Protein AF-A0A7W0VC24-F1 (afdb_monomer_lite)

Foldseek 3Di:
DDDDDDDDPPPPPPPDPPDDDPVVVLVVLLVVLCVLQVPCLLVDAQPDPVLLQLLLQLLVCLQVVPQDFRAGVPPVPGDDPADSVLSVQLLQLCCVLVFSVNSPDSCSCVPGSSNSVSQQVSLSVLLSLLLSLLLVLCCVPPRNVVSVVSSCVQSPDPVSSVRSSHSDNVSNVNSVVSNVVSVVSVVVVVPPDDFDAPDADPPPRDGHGPVVVVLVVLVVVLVVVLCVQLVVCVVCVVPADPDPDPRCSPVVSVVSVLVSLCVDPVSVLVVCVVVVVVVVVVCVVVVPDDDDDDPPDDPRD

Secondary structure (DSSP, 8-state):
--PPPPP-----------PPPHHHHHHHHHHHHHHHHSTTTTSS---SHHHHHHHHHHHHHHHHT-SSS---TTTSS---SS-THHHHHHHHHHHHHTSSTT---TTHHHH-THHHHHHHHHHHHHHHHHHHHHHHHHHHHT-HHHHHHHHHHHHH-HHHHHHHTS--THHHHHHHHHHHHHHHHHHHHHTTPPPPEEEEETTTTEEEEHHHHHHHHHHHHHHHHHHHHHHHHHH-GGGSPPSSSPPHHHHHHHHHHHHHHTTSHHHHHHHTHHHHHHHHHHHHHTT---PPPPTT--S--

Radius of gyration: 26.73 Å; chains: 1; bounding box: 62×86×71 Å

pLDDT: mean 87.35, std 12.76, range [39.53, 98.56]

Structure (mmCIF, N/CA/C/O backbone):
data_AF-A0A7W0VC24-F1
#
_entry.id   AF-A0A7W0VC24-F1
#
loop_
_atom_site.group_PDB
_atom_site.id
_atom_site.type_symbol
_atom_site.label_atom_id
_atom_site.label_alt_id
_atom_site.label_comp_id
_atom_site.label_asym_id
_atom_site.label_entity_id
_atom_site.label_seq_id
_atom_site.pdbx_PDB_ins_code
_atom_site.Cartn_x
_atom_site.Cartn_y
_atom_site.Cartn_z
_atom_site.occupancy
_atom_site.B_iso_or_equiv
_atom_site.auth_seq_id
_atom_site.auth_comp_id
_atom_site.auth_asym_id
_atom_site.auth_atom_id
_atom_site.pdbx_PDB_model_num
ATOM 1 N N . MET A 1 1 ? -39.724 53.050 50.237 1.00 48.88 1 MET A N 1
ATOM 2 C CA . MET A 1 1 ? -39.978 51.911 49.329 1.00 48.88 1 MET A CA 1
ATOM 3 C C . MET A 1 1 ? -39.806 52.377 47.893 1.00 48.88 1 MET A C 1
ATOM 5 O O . MET A 1 1 ? -40.665 53.098 47.420 1.00 48.88 1 MET A O 1
ATOM 9 N N . SER A 1 2 ? -38.681 52.033 47.262 1.00 39.53 2 SER A N 1
ATOM 10 C CA . SER A 1 2 ? -38.558 51.520 45.881 1.00 39.53 2 SER A CA 1
ATOM 11 C C . SER A 1 2 ? -37.103 51.711 45.440 1.00 39.53 2 SER A C 1
ATOM 13 O O . SER A 1 2 ? -36.671 52.824 45.150 1.00 39.53 2 SER A O 1
ATOM 15 N N . SER A 1 3 ? -36.333 50.626 45.478 1.00 40.56 3 SER A N 1
ATOM 16 C CA . SER A 1 3 ? -34.949 50.572 45.014 1.00 40.56 3 SER A CA 1
ATOM 17 C C . SER A 1 3 ? -34.893 50.660 43.490 1.00 40.56 3 SER A C 1
ATOM 19 O O . SER A 1 3 ? -35.572 49.904 42.796 1.00 40.56 3 SER A O 1
ATOM 21 N N . SER A 1 4 ? -34.067 51.579 42.998 1.00 46.84 4 SER A N 1
ATOM 22 C CA . SER A 1 4 ? -33.686 51.763 41.599 1.00 46.84 4 SER A CA 1
ATOM 23 C C . SER A 1 4 ? -32.904 50.565 41.052 1.00 46.84 4 SER A C 1
ATOM 25 O O . SER A 1 4 ? -32.158 49.913 41.782 1.00 46.84 4 SER A O 1
ATOM 27 N N . GLY A 1 5 ? -33.102 50.295 39.761 1.00 49.72 5 GLY A N 1
ATOM 28 C CA . GLY A 1 5 ? -32.699 49.069 39.080 1.00 49.72 5 GLY A CA 1
ATOM 29 C C . GLY A 1 5 ? -31.196 48.871 38.887 1.00 49.72 5 GLY A C 1
ATOM 30 O O . GLY A 1 5 ? -30.433 49.809 38.666 1.00 49.72 5 GLY A O 1
ATOM 31 N N . SER A 1 6 ? -30.805 47.602 38.921 1.00 50.22 6 SER A N 1
ATOM 32 C CA . SER A 1 6 ? -29.550 47.079 38.390 1.00 50.22 6 SER A CA 1
ATOM 33 C C . SER A 1 6 ? -29.743 46.695 36.914 1.00 50.22 6 SER A C 1
ATOM 35 O O . SER A 1 6 ? -30.730 46.021 36.614 1.00 50.22 6 SER A O 1
ATOM 37 N N . PRO A 1 7 ? -28.848 47.091 35.993 1.00 50.97 7 PRO A N 1
ATOM 38 C CA . PRO A 1 7 ? -28.945 46.703 34.592 1.00 50.97 7 PRO A CA 1
ATOM 39 C C . PRO A 1 7 ? -28.619 45.214 34.426 1.00 50.97 7 PRO A C 1
ATOM 41 O O . PRO A 1 7 ? -27.647 44.720 34.999 1.00 50.97 7 PRO A O 1
ATOM 44 N N . ASP A 1 8 ? -29.438 44.524 33.630 1.00 49.88 8 ASP A N 1
ATOM 45 C CA . ASP A 1 8 ? -29.201 43.160 33.165 1.00 49.88 8 ASP A CA 1
ATOM 46 C C . ASP A 1 8 ? -27.795 43.052 32.562 1.00 49.88 8 ASP A C 1
ATOM 48 O O . ASP A 1 8 ? -27.492 43.612 31.505 1.00 49.88 8 ASP A O 1
ATOM 52 N N . LEU A 1 9 ? -26.921 42.319 33.252 1.00 50.88 9 LEU A N 1
ATOM 53 C CA . LEU A 1 9 ? -25.676 41.826 32.685 1.00 50.88 9 LEU A CA 1
ATOM 54 C C . LEU A 1 9 ? -26.055 40.829 31.594 1.00 50.88 9 LEU A C 1
ATOM 56 O O . LEU A 1 9 ? -26.335 39.665 31.876 1.00 50.88 9 LEU A O 1
ATOM 60 N N . ALA A 1 10 ? -26.086 41.317 30.353 1.00 51.44 10 ALA A N 1
ATOM 61 C CA . ALA A 1 10 ? -26.187 40.501 29.159 1.00 51.44 10 ALA A CA 1
ATOM 62 C C . ALA A 1 10 ? -25.197 39.337 29.279 1.00 51.44 10 ALA A C 1
ATOM 64 O O . ALA A 1 10 ? -23.978 39.525 29.270 1.00 51.44 10 ALA A O 1
ATOM 65 N N . THR A 1 11 ? -25.734 38.131 29.437 1.00 53.62 11 THR A N 1
ATOM 66 C CA . THR A 1 11 ? -24.979 36.891 29.349 1.00 53.62 11 THR A CA 1
ATOM 67 C C . THR A 1 11 ? -24.358 36.861 27.964 1.00 53.62 11 THR A C 1
ATOM 69 O O . THR A 1 11 ? -25.052 36.632 26.976 1.00 53.62 11 THR A O 1
ATOM 72 N N . ALA A 1 12 ? -23.064 37.166 27.878 1.00 54.47 12 ALA A N 1
ATOM 73 C CA . ALA A 1 12 ? -22.304 36.948 26.665 1.00 54.47 12 ALA A CA 1
ATOM 74 C C . ALA A 1 12 ? -22.441 35.463 26.328 1.00 54.47 12 ALA A C 1
ATOM 76 O O . ALA A 1 12 ? -21.927 34.614 27.060 1.00 54.47 12 ALA A O 1
ATOM 77 N N . ASP A 1 13 ? -23.173 35.158 25.257 1.00 53.25 13 ASP A N 1
ATOM 78 C CA . ASP A 1 13 ? -23.197 33.828 24.676 1.00 53.25 13 ASP A CA 1
ATOM 79 C C . ASP A 1 13 ? -21.745 33.431 24.429 1.00 53.25 13 ASP A C 1
ATOM 81 O O . ASP A 1 13 ? -21.065 33.967 23.549 1.00 53.25 13 ASP A O 1
ATOM 85 N N . VAL A 1 14 ? -21.234 32.522 25.260 1.00 56.75 14 VAL A N 1
ATOM 86 C CA . VAL A 1 14 ? -19.930 31.910 25.051 1.00 56.75 14 VAL A CA 1
ATOM 87 C C . VAL A 1 14 ? -20.056 31.155 23.739 1.00 56.75 14 VAL A C 1
ATOM 89 O O . VAL A 1 14 ? -20.594 30.048 23.695 1.00 56.75 14 VAL A O 1
ATOM 92 N N . VAL A 1 15 ? -19.602 31.780 22.651 1.00 54.28 15 VAL A N 1
ATOM 93 C CA . VAL A 1 15 ? -19.524 31.158 21.334 1.00 54.28 15 VAL A CA 1
ATOM 94 C C . VAL A 1 15 ? -18.618 29.948 21.495 1.00 54.28 15 VAL A C 1
ATOM 96 O O . VAL A 1 15 ? -17.392 30.060 21.519 1.00 54.28 15 VAL A O 1
ATOM 99 N N . SER A 1 16 ? -19.233 28.778 21.675 1.00 52.44 16 SER A N 1
ATOM 100 C CA . SER A 1 16 ? -18.492 27.528 21.755 1.00 52.44 16 SER A CA 1
ATOM 101 C C . SER A 1 16 ? -17.613 27.428 20.502 1.00 52.44 16 SER A C 1
ATOM 103 O O . SER A 1 16 ? -18.103 27.692 19.396 1.00 52.44 16 SER A O 1
ATOM 105 N N . PRO A 1 17 ? -16.309 27.113 20.633 1.00 52.50 17 PRO A N 1
ATOM 106 C CA . PRO A 1 17 ? -15.441 27.011 19.473 1.00 52.50 17 PRO A CA 1
ATOM 107 C C . PRO A 1 17 ? -16.079 26.034 18.493 1.00 52.50 17 PRO A C 1
ATOM 109 O O . PRO A 1 17 ? -16.337 24.884 18.863 1.00 52.50 17 PRO A O 1
ATOM 112 N N . ARG A 1 18 ? -16.365 26.482 17.262 1.00 63.53 18 ARG A N 1
ATOM 113 C CA . ARG A 1 18 ? -16.896 25.599 16.217 1.00 63.53 18 ARG A CA 1
ATOM 114 C C . ARG A 1 18 ? -15.956 24.403 16.117 1.00 63.53 18 ARG A C 1
ATOM 116 O O . ARG A 1 18 ? -14.812 24.550 15.682 1.00 63.53 18 ARG A O 1
ATOM 123 N N . ARG A 1 19 ? -16.414 23.225 16.559 1.00 68.94 19 ARG A N 1
ATOM 124 C CA . ARG A 1 19 ? -15.652 21.985 16.395 1.00 68.94 19 ARG A CA 1
ATOM 125 C C . ARG A 1 19 ? -15.415 21.823 14.896 1.00 68.94 19 ARG A C 1
ATOM 127 O O . ARG A 1 19 ? -16.376 21.770 14.129 1.00 68.94 19 ARG A O 1
ATOM 134 N N . ARG A 1 20 ? -14.145 21.821 14.478 1.00 75.12 20 ARG A N 1
ATOM 135 C CA . ARG A 1 20 ? -13.768 21.616 13.074 1.00 75.12 20 ARG A CA 1
ATOM 136 C C . ARG A 1 20 ? -14.384 20.304 12.593 1.00 75.12 20 ARG A C 1
ATOM 138 O O . ARG A 1 20 ? -14.481 19.341 13.359 1.00 75.12 20 ARG A O 1
ATOM 145 N N . SER A 1 21 ? -14.830 20.270 11.341 1.00 88.62 21 SER A N 1
ATOM 146 C CA . SER A 1 21 ? -15.383 19.040 10.784 1.00 88.62 21 SER A CA 1
ATOM 147 C C . SER A 1 21 ? -14.286 17.972 10.720 1.00 88.62 21 SER A C 1
ATOM 149 O O . SER A 1 21 ? -13.141 18.264 10.373 1.00 88.62 21 SER A O 1
ATOM 151 N N . LEU A 1 22 ? -14.634 16.722 11.047 1.00 88.88 22 LEU A N 1
ATOM 152 C CA . LEU A 1 22 ? -13.709 15.584 10.954 1.00 88.88 22 LEU A CA 1
ATOM 153 C C . LEU A 1 22 ? -13.076 15.498 9.556 1.00 88.88 22 LEU A C 1
ATOM 155 O O . LEU A 1 22 ? -11.886 15.235 9.446 1.00 88.88 22 LEU A O 1
ATOM 159 N N . GLY A 1 23 ? -13.868 15.754 8.510 1.00 92.75 23 GLY A N 1
ATOM 160 C CA . GLY A 1 23 ? -13.396 15.738 7.127 1.00 92.75 23 GLY A CA 1
ATOM 161 C C . GLY A 1 23 ? -12.339 16.804 6.838 1.00 92.75 23 GLY A C 1
ATOM 162 O O . GLY A 1 23 ? -11.332 16.495 6.211 1.00 92.75 23 GLY A O 1
ATOM 163 N N . LEU A 1 24 ? -12.515 18.031 7.345 1.00 95.00 24 LEU A N 1
ATOM 164 C CA . LEU A 1 24 ? -11.510 19.085 7.189 1.00 95.00 24 LEU A CA 1
ATOM 165 C C . LEU A 1 24 ? -10.213 18.716 7.906 1.00 95.00 24 LEU A C 1
ATOM 167 O O . LEU A 1 24 ? -9.135 18.921 7.364 1.00 95.00 24 LEU A O 1
ATOM 171 N N . GLU A 1 25 ? -10.299 18.155 9.111 1.00 96.06 25 GLU A N 1
ATOM 172 C CA . GLU A 1 25 ? -9.102 17.732 9.833 1.00 96.06 25 GLU A CA 1
ATOM 173 C C . GLU A 1 25 ? -8.375 16.580 9.128 1.00 96.06 25 GLU A C 1
ATOM 175 O O . GLU A 1 25 ? -7.159 16.648 9.001 1.00 96.06 25 GLU A O 1
ATOM 180 N N . LEU A 1 26 ? -9.089 15.583 8.592 1.00 96.81 26 LEU A N 1
ATOM 181 C CA . LEU A 1 26 ? -8.484 14.521 7.776 1.00 96.81 26 LEU A CA 1
ATOM 182 C C . LEU A 1 26 ? -7.784 15.086 6.532 1.00 96.81 26 LEU A C 1
ATOM 184 O O . LEU A 1 26 ? -6.658 14.695 6.230 1.00 96.81 26 LEU A O 1
ATOM 188 N N . ALA A 1 27 ? -8.409 16.046 5.844 1.00 97.31 27 ALA A N 1
ATOM 189 C CA . ALA A 1 27 ? -7.782 16.730 4.717 1.00 97.31 27 ALA A CA 1
ATOM 190 C C . ALA A 1 27 ? -6.509 17.478 5.148 1.00 97.31 27 ALA A C 1
ATOM 192 O O . ALA A 1 27 ? -5.495 17.414 4.458 1.00 97.31 27 ALA A O 1
ATOM 193 N N . LEU A 1 28 ? -6.527 18.135 6.313 1.00 97.50 28 LEU A N 1
ATOM 194 C CA . LEU A 1 28 ? -5.344 18.791 6.869 1.00 97.50 28 LEU A CA 1
ATOM 195 C C . LEU A 1 28 ? -4.230 17.797 7.211 1.00 97.50 28 LEU A C 1
ATOM 197 O O . LEU A 1 28 ? -3.076 18.116 6.950 1.00 97.50 28 LEU A O 1
ATOM 201 N N . VAL A 1 29 ? -4.541 16.612 7.751 1.00 98.12 29 VAL A N 1
ATOM 202 C CA . VAL A 1 29 ? -3.536 15.560 7.994 1.00 98.12 29 VAL A CA 1
ATOM 203 C C . VAL A 1 29 ? -2.821 15.214 6.691 1.00 98.12 29 VAL A C 1
ATOM 205 O O . VAL A 1 29 ? -1.597 15.284 6.631 1.00 98.12 29 VAL A O 1
ATOM 208 N N . ILE A 1 30 ? -3.583 14.931 5.631 1.00 98.25 30 ILE A N 1
ATOM 209 C CA . ILE A 1 30 ? -3.039 14.578 4.315 1.00 98.25 30 ILE A CA 1
ATOM 210 C C . ILE A 1 30 ? -2.173 15.715 3.762 1.00 98.25 30 ILE A C 1
ATOM 212 O O . ILE A 1 30 ? -1.038 15.479 3.355 1.00 98.25 30 ILE A O 1
ATOM 216 N N . VAL A 1 31 ? -2.675 16.954 3.783 1.00 98.19 31 VAL A N 1
ATOM 217 C CA . VAL A 1 31 ? -1.942 18.125 3.276 1.00 98.19 31 VAL A CA 1
ATOM 218 C C . VAL A 1 31 ? -0.653 18.359 4.063 1.00 98.19 31 VAL A C 1
ATOM 220 O O . VAL A 1 31 ? 0.394 18.561 3.457 1.00 98.19 31 VAL A O 1
ATOM 223 N N . ILE A 1 32 ? -0.693 18.298 5.395 1.00 98.00 32 ILE A N 1
ATOM 224 C CA . ILE A 1 32 ? 0.496 18.483 6.237 1.00 98.00 32 ILE A CA 1
ATOM 225 C C . ILE A 1 32 ? 1.518 17.378 5.962 1.00 98.00 32 ILE A C 1
ATOM 227 O O . ILE A 1 32 ? 2.692 17.677 5.761 1.00 98.00 32 ILE A O 1
ATOM 231 N N . SER A 1 33 ? 1.095 16.114 5.896 1.00 98.25 33 SER A N 1
ATOM 232 C CA . SER A 1 33 ? 2.007 15.008 5.596 1.00 98.25 33 SER A CA 1
ATOM 233 C C . SER A 1 33 ? 2.613 15.117 4.192 1.00 98.25 33 SER A C 1
ATOM 235 O O . SER A 1 33 ? 3.804 14.860 4.035 1.00 98.25 33 SER A O 1
ATOM 237 N N . LEU A 1 34 ? 1.854 15.573 3.187 1.00 97.94 34 LEU A N 1
ATOM 238 C CA . LEU A 1 34 ? 2.394 15.883 1.857 1.00 97.94 34 LEU A CA 1
ATOM 239 C C . LEU A 1 34 ? 3.453 16.988 1.925 1.00 97.94 34 LEU A C 1
ATOM 241 O O . LEU A 1 34 ? 4.534 16.828 1.364 1.00 97.94 34 LEU A O 1
ATOM 245 N N . LEU A 1 35 ? 3.174 18.081 2.640 1.00 96.94 35 LEU A N 1
ATOM 246 C CA . LEU A 1 35 ? 4.106 19.202 2.802 1.00 96.94 35 LEU A CA 1
ATOM 247 C C . LEU A 1 35 ? 5.390 18.815 3.546 1.00 96.94 35 LEU A C 1
ATOM 249 O O . LEU A 1 35 ? 6.420 19.440 3.326 1.00 96.94 35 LEU A O 1
ATOM 253 N N . VAL A 1 36 ? 5.351 17.799 4.407 1.00 96.62 36 VAL A N 1
ATOM 254 C CA . VAL A 1 36 ? 6.542 17.294 5.104 1.00 96.62 36 VAL A CA 1
ATOM 255 C C . VAL A 1 36 ? 7.331 16.316 4.229 1.00 96.62 36 VAL A C 1
ATOM 257 O O . VAL A 1 36 ? 8.556 16.393 4.176 1.00 96.62 36 VAL A O 1
ATOM 260 N N . LEU A 1 37 ? 6.652 15.393 3.542 1.00 97.25 37 LEU A N 1
ATOM 261 C CA . LEU A 1 37 ? 7.306 14.243 2.910 1.00 97.25 37 LEU A CA 1
ATOM 262 C C . LEU A 1 37 ? 7.682 14.467 1.437 1.00 97.25 37 LEU A C 1
ATOM 264 O O . LEU A 1 37 ? 8.695 13.936 0.982 1.00 97.25 37 LEU A O 1
ATOM 268 N N . VAL A 1 38 ? 6.906 15.252 0.685 1.00 97.06 38 VAL A N 1
ATOM 269 C CA . VAL A 1 38 ? 7.099 15.433 -0.767 1.00 97.06 38 VAL A CA 1
ATOM 270 C C . VAL A 1 38 ? 8.219 16.415 -1.127 1.00 97.06 38 VAL A C 1
ATOM 272 O O . VAL A 1 38 ? 8.945 16.147 -2.089 1.00 97.06 38 VAL A O 1
ATOM 275 N N . PRO A 1 39 ? 8.423 17.551 -0.432 1.00 96.50 39 PRO A N 1
ATOM 276 C CA . PRO A 1 39 ? 9.448 18.497 -0.853 1.00 96.50 39 PRO A CA 1
ATOM 277 C C . PRO A 1 39 ? 10.838 17.862 -0.938 1.00 96.50 39 PRO A C 1
ATOM 279 O O . PRO A 1 39 ? 11.302 17.183 -0.026 1.00 96.50 39 PRO A O 1
ATOM 282 N N . GLY A 1 40 ? 11.522 18.088 -2.060 1.00 94.25 40 GLY A N 1
ATOM 283 C CA . GLY A 1 40 ? 12.906 17.664 -2.262 1.00 94.25 40 GLY A CA 1
ATOM 284 C C . GLY A 1 40 ? 13.119 16.201 -2.665 1.00 94.25 40 GLY A C 1
ATOM 285 O O . GLY A 1 40 ? 14.272 15.828 -2.846 1.00 94.25 40 GLY A O 1
ATOM 286 N N . ILE A 1 41 ? 12.068 15.393 -2.854 1.00 94.56 41 ILE A N 1
ATOM 287 C CA . ILE A 1 41 ? 12.203 13.963 -3.221 1.00 94.56 41 ILE A CA 1
ATOM 288 C C . ILE A 1 41 ? 12.867 13.733 -4.584 1.00 94.56 41 ILE A C 1
ATOM 290 O O . ILE A 1 41 ? 13.367 12.646 -4.841 1.00 94.56 41 ILE A O 1
ATOM 294 N N . SER A 1 42 ? 12.889 14.752 -5.447 1.00 93.62 42 SER A N 1
ATOM 295 C CA . SER A 1 42 ? 13.533 14.734 -6.764 1.00 93.62 42 SER A CA 1
ATOM 296 C C . SER A 1 42 ? 14.923 15.374 -6.789 1.00 93.62 42 SER A C 1
ATOM 298 O O . SER A 1 42 ? 15.561 15.409 -7.835 1.00 93.62 42 SER A O 1
ATOM 300 N N . ARG A 1 43 ? 15.400 15.918 -5.660 1.00 92.31 43 ARG A N 1
ATOM 301 C CA . ARG A 1 43 ? 16.666 16.675 -5.598 1.00 92.31 43 ARG A CA 1
ATOM 302 C C . ARG A 1 43 ? 17.898 15.804 -5.377 1.00 92.31 43 ARG A C 1
ATOM 304 O O . ARG A 1 43 ? 19.011 16.309 -5.450 1.00 92.31 43 ARG A O 1
ATOM 311 N N . TYR A 1 44 ? 17.700 14.533 -5.062 1.00 89.06 44 TYR A N 1
ATOM 312 C CA . TYR A 1 44 ? 18.763 13.572 -4.828 1.00 89.06 44 TYR A CA 1
ATOM 313 C C . TYR A 1 44 ? 18.445 12.293 -5.592 1.00 89.06 44 TYR A C 1
ATOM 315 O O . TYR A 1 44 ? 17.279 11.896 -5.685 1.00 89.06 44 TYR A O 1
ATOM 323 N N . SER A 1 45 ? 19.491 11.682 -6.149 1.00 87.38 45 SER A N 1
ATOM 324 C CA . SER A 1 45 ? 19.362 10.435 -6.899 1.00 87.38 45 SER A CA 1
ATOM 325 C C . SER A 1 45 ? 18.944 9.280 -5.984 1.00 87.38 45 SER A C 1
ATOM 327 O O . SER A 1 45 ? 18.779 9.456 -4.775 1.00 87.38 45 SER A O 1
ATOM 329 N N . LEU A 1 46 ? 18.761 8.096 -6.550 1.00 82.19 46 LEU A N 1
ATOM 330 C CA . LEU A 1 46 ? 18.585 6.861 -5.792 1.00 82.19 46 LEU A CA 1
ATOM 331 C C . LEU A 1 46 ? 19.873 6.632 -4.982 1.00 82.19 46 LEU A C 1
ATOM 333 O O . LEU A 1 46 ? 20.949 6.474 -5.555 1.00 82.19 46 LEU A O 1
ATOM 337 N N . VAL A 1 47 ? 19.784 6.776 -3.656 1.00 67.75 47 VAL A N 1
ATOM 338 C CA . VAL A 1 47 ? 20.966 6.905 -2.768 1.00 67.75 47 VAL A CA 1
ATOM 339 C C . VAL A 1 47 ? 21.514 5.544 -2.370 1.00 67.75 47 VAL A C 1
ATOM 341 O O . VAL A 1 47 ? 22.704 5.392 -2.112 1.00 67.75 47 VAL A O 1
ATOM 344 N N . ASP A 1 48 ? 20.625 4.567 -2.289 1.00 69.38 48 ASP A N 1
ATOM 345 C CA . ASP A 1 48 ? 20.872 3.267 -1.697 1.00 69.38 48 ASP A CA 1
ATOM 346 C C . ASP A 1 48 ? 20.764 2.171 -2.779 1.00 69.38 48 ASP A C 1
ATOM 348 O O . ASP A 1 48 ? 19.943 2.306 -3.697 1.00 69.38 48 ASP A O 1
ATOM 352 N N . PRO A 1 49 ? 21.585 1.099 -2.714 1.00 76.00 49 PRO A N 1
ATOM 353 C CA . PRO A 1 49 ? 21.575 0.030 -3.715 1.00 76.00 49 PRO A CA 1
ATOM 354 C C . PRO A 1 49 ? 20.207 -0.638 -3.876 1.00 76.00 49 PRO A C 1
ATOM 356 O O . PRO A 1 49 ? 19.937 -1.232 -4.916 1.00 76.00 49 PRO A O 1
ATOM 359 N N . TRP A 1 50 ? 19.335 -0.564 -2.871 1.00 85.94 50 TRP A N 1
ATOM 360 C CA . TRP A 1 50 ? 18.018 -1.173 -2.915 1.00 85.94 50 TRP A CA 1
ATOM 361 C C . TRP A 1 50 ? 17.046 -0.389 -3.791 1.00 85.94 50 TRP A C 1
ATOM 363 O O . TRP A 1 50 ? 16.272 -1.014 -4.507 1.00 85.94 50 TRP A O 1
ATOM 373 N N . GLU A 1 51 ? 17.086 0.949 -3.801 1.00 90.75 51 GLU A N 1
ATOM 374 C CA . GLU A 1 51 ? 16.170 1.734 -4.643 1.00 90.75 51 GLU A CA 1
ATOM 375 C C . GLU A 1 51 ? 16.416 1.476 -6.137 1.00 90.75 51 GLU A C 1
ATOM 377 O O . GLU A 1 51 ? 15.465 1.317 -6.902 1.00 90.75 51 GLU A O 1
ATOM 382 N N . THR A 1 52 ? 17.683 1.392 -6.553 1.00 89.69 52 THR A N 1
ATOM 383 C CA . THR A 1 52 ? 18.045 1.070 -7.942 1.00 89.69 52 THR A CA 1
ATOM 384 C C . THR A 1 52 ? 17.719 -0.379 -8.285 1.00 89.69 52 THR A C 1
ATOM 386 O O . THR A 1 52 ? 17.150 -0.637 -9.341 1.00 89.69 52 THR A O 1
ATOM 389 N N . HIS A 1 53 ? 18.013 -1.321 -7.386 1.00 90.12 53 HIS A N 1
ATOM 390 C CA . HIS A 1 53 ? 17.717 -2.739 -7.589 1.00 90.12 53 HIS A CA 1
ATOM 391 C C . HIS A 1 53 ? 16.206 -2.982 -7.700 1.00 90.12 53 HIS A C 1
ATOM 393 O O . HIS A 1 53 ? 15.738 -3.571 -8.672 1.00 90.12 53 HIS A O 1
ATOM 399 N N . TYR A 1 54 ? 15.411 -2.490 -6.749 1.00 92.69 54 TYR A N 1
ATOM 400 C CA . TYR A 1 54 ? 13.959 -2.650 -6.798 1.00 92.69 54 TYR A CA 1
ATOM 401 C C . TYR A 1 54 ? 13.332 -1.891 -7.968 1.00 92.69 54 TYR A C 1
ATOM 403 O O . TYR A 1 54 ? 12.396 -2.405 -8.581 1.00 92.69 54 TYR A O 1
ATOM 411 N N . GLY A 1 55 ? 13.860 -0.707 -8.294 1.00 92.69 55 GLY A N 1
ATOM 412 C CA . GLY A 1 55 ? 13.450 0.056 -9.467 1.00 92.69 55 GLY A CA 1
ATOM 413 C C . GLY A 1 55 ? 13.657 -0.735 -10.755 1.00 92.69 55 GLY A C 1
ATOM 414 O O . GLY A 1 55 ? 12.743 -0.825 -11.565 1.00 92.69 55 GLY A O 1
ATOM 415 N N . GLU A 1 56 ? 14.804 -1.390 -10.914 1.00 92.12 56 GLU A N 1
ATOM 416 C CA . GLU A 1 56 ? 15.076 -2.221 -12.086 1.00 92.12 56 GLU A CA 1
ATOM 417 C C . GLU A 1 56 ? 14.184 -3.466 -12.143 1.00 92.12 56 GLU A C 1
ATOM 419 O O . GLU A 1 56 ? 13.665 -3.781 -13.207 1.00 92.12 56 GLU A O 1
ATOM 424 N N . VAL A 1 57 ? 13.912 -4.133 -11.014 1.00 93.75 57 VAL A N 1
ATOM 425 C CA . VAL A 1 57 ? 12.937 -5.243 -10.979 1.00 93.75 57 VAL A CA 1
ATOM 426 C C . VAL A 1 57 ? 11.550 -4.754 -11.417 1.00 93.75 57 VAL A C 1
ATOM 428 O O . VAL A 1 57 ? 10.877 -5.413 -12.205 1.00 93.75 57 VAL A O 1
ATOM 431 N N . ALA A 1 58 ? 11.122 -3.574 -10.957 1.00 95.06 58 ALA A N 1
ATOM 432 C CA . ALA A 1 58 ? 9.857 -2.971 -11.375 1.00 95.06 58 ALA A CA 1
ATOM 433 C C . ALA A 1 58 ? 9.852 -2.581 -12.865 1.00 95.06 58 ALA A C 1
ATOM 435 O O . ALA A 1 58 ? 8.845 -2.767 -13.548 1.00 95.06 58 ALA A O 1
ATOM 436 N N . ARG A 1 59 ? 10.979 -2.091 -13.391 1.00 94.56 59 ARG A N 1
ATOM 437 C CA . ARG A 1 59 ? 11.167 -1.797 -14.815 1.00 94.56 59 ARG A CA 1
ATOM 438 C C . ARG A 1 59 ? 11.104 -3.075 -15.660 1.00 94.56 59 ARG A C 1
ATOM 440 O O . ARG A 1 59 ? 10.429 -3.090 -16.684 1.00 94.56 59 ARG A O 1
ATOM 447 N N . MET A 1 60 ? 11.726 -4.163 -15.206 1.00 93.56 60 MET A N 1
ATOM 448 C CA . MET A 1 60 ? 11.663 -5.480 -15.849 1.00 93.56 60 MET A CA 1
ATOM 449 C C . MET A 1 60 ? 10.237 -6.041 -15.868 1.00 93.56 60 MET A C 1
ATOM 451 O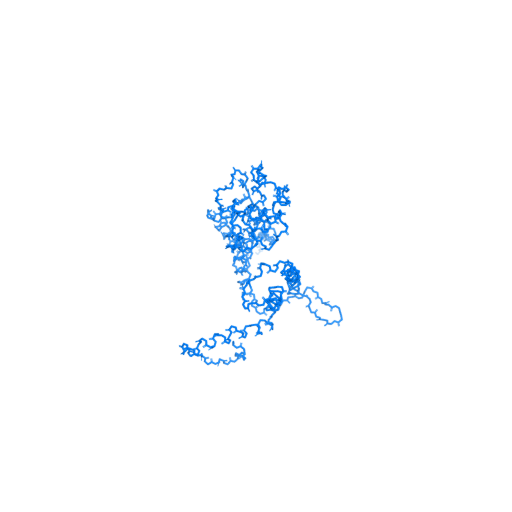 O . MET A 1 60 ? 9.819 -6.579 -16.888 1.00 93.56 60 MET A O 1
ATOM 455 N N . MET A 1 61 ? 9.443 -5.845 -14.806 1.00 94.81 61 MET A N 1
ATOM 456 C CA . MET A 1 61 ? 8.012 -6.198 -14.828 1.00 94.81 61 MET A CA 1
ATOM 457 C C . MET A 1 61 ? 7.256 -5.472 -15.946 1.00 94.81 61 MET A C 1
ATOM 459 O O . MET A 1 61 ? 6.413 -6.064 -16.620 1.00 94.81 61 MET A O 1
ATOM 463 N N . LEU A 1 62 ? 7.565 -4.189 -16.164 1.00 95.62 62 LEU A N 1
ATOM 464 C CA . LEU A 1 62 ? 6.984 -3.407 -17.254 1.00 95.62 62 LEU A CA 1
ATOM 465 C C . LEU A 1 62 ? 7.464 -3.895 -18.625 1.00 95.62 62 LEU A C 1
ATOM 467 O O . LEU A 1 62 ? 6.633 -4.063 -19.515 1.00 95.62 62 LEU A O 1
ATOM 471 N N . GLN A 1 63 ? 8.763 -4.169 -18.763 1.00 94.50 63 GLN A N 1
ATOM 472 C CA . GLN A 1 63 ? 9.385 -4.651 -19.998 1.00 94.50 63 GLN A CA 1
ATOM 473 C C . GLN A 1 63 ? 8.831 -6.013 -20.429 1.00 94.50 63 GLN A C 1
ATOM 475 O O . GLN A 1 63 ? 8.441 -6.208 -21.580 1.00 94.50 63 GLN A O 1
ATOM 480 N N . ASN A 1 64 ? 8.776 -6.954 -19.492 1.00 92.19 64 ASN A N 1
ATOM 481 C CA . ASN A 1 64 ? 8.372 -8.331 -19.751 1.00 92.19 64 ASN A CA 1
ATOM 482 C C . ASN A 1 64 ? 6.848 -8.502 -19.760 1.00 92.19 64 ASN A C 1
ATOM 484 O O . ASN A 1 64 ? 6.353 -9.550 -20.166 1.00 92.19 64 ASN A O 1
ATOM 488 N N . ASN A 1 65 ? 6.100 -7.489 -19.305 1.00 93.00 65 ASN A N 1
ATOM 489 C CA . ASN A 1 65 ? 4.673 -7.586 -18.987 1.00 93.00 65 ASN A CA 1
ATOM 490 C C . ASN A 1 65 ? 4.352 -8.751 -18.032 1.00 93.00 65 ASN A C 1
ATOM 492 O O . ASN A 1 65 ? 3.262 -9.326 -18.076 1.00 93.00 65 ASN A O 1
ATOM 496 N N . ASP A 1 66 ? 5.293 -9.064 -17.143 1.00 92.81 66 ASP A N 1
ATOM 497 C CA . ASP A 1 66 ? 5.171 -10.111 -16.138 1.00 92.81 66 ASP A CA 1
ATOM 498 C C . ASP A 1 66 ? 5.003 -9.475 -14.755 1.00 92.81 66 ASP A C 1
ATOM 500 O O . ASP A 1 66 ? 5.915 -8.859 -14.206 1.00 92.81 66 ASP A O 1
ATOM 504 N N . TRP A 1 67 ? 3.798 -9.601 -14.199 1.00 92.31 67 TRP A N 1
ATOM 505 C CA . TRP A 1 67 ? 3.423 -8.989 -12.922 1.00 92.31 67 TRP A CA 1
ATOM 506 C C . TRP A 1 67 ? 3.546 -9.953 -11.740 1.00 92.31 67 TRP A C 1
ATOM 508 O O . TRP A 1 67 ? 3.169 -9.591 -10.622 1.00 92.31 67 TRP A O 1
ATOM 518 N N . VAL A 1 68 ? 4.065 -11.163 -11.969 1.00 91.06 68 VAL A N 1
ATOM 519 C CA . VAL A 1 68 ? 4.196 -12.218 -10.958 1.00 91.06 68 VAL A CA 1
ATOM 520 C C . VAL A 1 68 ? 5.657 -12.591 -10.764 1.00 91.06 68 VAL A C 1
ATOM 522 O O . VAL A 1 68 ? 6.136 -12.606 -9.628 1.00 91.06 68 VAL A O 1
ATOM 525 N N . HIS A 1 69 ? 6.371 -12.896 -11.847 1.00 89.06 69 HIS A N 1
ATOM 526 C CA . HIS A 1 69 ? 7.781 -13.231 -11.779 1.00 89.06 69 HIS A CA 1
ATOM 527 C C . HIS A 1 69 ? 8.621 -11.964 -11.676 1.00 89.06 69 HIS A C 1
ATOM 529 O O . HIS A 1 69 ? 8.790 -11.197 -12.618 1.00 89.06 69 HIS A O 1
ATOM 535 N N . THR A 1 70 ? 9.173 -11.747 -10.492 1.00 91.00 70 THR A N 1
ATOM 536 C CA . THR A 1 70 ? 10.152 -10.695 -10.254 1.00 91.00 70 THR A CA 1
ATOM 537 C C . THR A 1 70 ? 11.504 -11.136 -10.806 1.00 91.00 70 THR A C 1
ATOM 539 O O . THR A 1 70 ? 12.120 -12.059 -10.275 1.00 91.00 70 THR A O 1
ATOM 542 N N . GLU A 1 71 ? 11.978 -10.489 -11.868 1.00 87.56 71 GLU A N 1
ATOM 543 C CA . GLU A 1 71 ? 13.262 -10.795 -12.506 1.00 87.56 71 GLU A CA 1
ATOM 544 C C . GLU A 1 71 ? 14.335 -9.768 -12.129 1.00 87.56 71 GLU A C 1
ATOM 546 O O . GLU A 1 71 ? 14.069 -8.568 -12.067 1.00 87.56 71 GLU A O 1
ATOM 551 N N . TRP A 1 72 ? 15.555 -10.255 -11.892 1.00 86.62 72 TRP A N 1
ATOM 552 C CA . TRP A 1 72 ? 16.757 -9.433 -11.795 1.00 86.62 72 TRP A CA 1
ATOM 553 C C . TRP A 1 72 ? 17.733 -9.868 -12.901 1.00 86.62 72 TRP A C 1
ATOM 555 O O . TRP A 1 72 ? 18.117 -11.044 -12.908 1.00 86.62 72 TRP A O 1
ATOM 565 N N . PRO A 1 73 ? 18.122 -8.972 -13.831 1.00 76.50 73 PRO A N 1
ATOM 566 C CA . PRO A 1 73 ? 18.815 -9.353 -15.066 1.00 76.50 73 PRO A CA 1
ATOM 567 C C . PRO A 1 73 ? 20.139 -10.107 -14.883 1.00 76.50 73 PRO A C 1
ATOM 569 O O . PRO A 1 73 ? 20.531 -10.869 -15.763 1.00 76.50 73 PRO A O 1
ATOM 572 N N . GLN A 1 74 ? 20.856 -9.890 -13.777 1.00 73.69 74 GLN A N 1
ATOM 573 C CA . GLN A 1 74 ? 22.207 -10.428 -13.590 1.00 73.69 74 GLN A CA 1
ATOM 574 C C . GLN A 1 74 ? 22.232 -11.880 -13.097 1.00 73.69 74 GLN A C 1
ATOM 576 O O . GLN A 1 74 ? 23.197 -12.586 -13.383 1.00 73.69 74 GLN A O 1
ATOM 581 N N . ASP A 1 75 ? 21.199 -12.334 -12.382 1.00 69.31 75 ASP A N 1
ATOM 582 C CA . ASP A 1 75 ? 21.276 -13.600 -11.639 1.00 69.31 75 ASP A CA 1
ATOM 583 C C . ASP A 1 75 ? 20.563 -14.759 -12.349 1.00 69.31 75 ASP A C 1
ATOM 585 O O . ASP A 1 75 ? 20.768 -15.913 -11.984 1.00 69.31 75 ASP A O 1
ATOM 589 N N . GLY A 1 76 ? 19.698 -14.486 -13.337 1.00 66.56 76 GLY A N 1
ATOM 590 C CA . GLY A 1 76 ? 18.940 -15.499 -14.095 1.00 66.56 76 GLY A CA 1
ATOM 591 C C . GLY A 1 76 ? 17.953 -16.342 -13.271 1.00 66.56 76 GLY A C 1
ATOM 592 O O . GLY A 1 76 ? 17.131 -17.065 -13.829 1.00 66.56 76 GLY A O 1
ATOM 593 N N . GLU A 1 77 ? 18.003 -16.248 -11.941 1.00 66.25 77 GLU A N 1
ATOM 594 C CA . GLU A 1 77 ? 17.177 -17.034 -11.035 1.00 66.25 77 GLU A CA 1
ATOM 595 C C . GLU A 1 77 ? 15.915 -16.297 -10.590 1.00 66.25 77 GLU A C 1
ATOM 597 O O . GLU A 1 77 ? 14.990 -16.970 -10.161 1.00 66.25 77 GLU A O 1
ATOM 602 N N . GLY A 1 78 ? 15.798 -14.975 -10.740 1.00 75.44 78 GLY A N 1
ATOM 603 C CA . GLY A 1 78 ? 14.636 -14.176 -10.320 1.00 75.44 78 GLY A CA 1
ATOM 604 C C . GLY A 1 78 ? 14.716 -13.667 -8.870 1.00 75.44 78 GLY A C 1
ATOM 605 O O . GLY A 1 78 ? 15.173 -14.356 -7.958 1.00 75.44 78 GLY A O 1
ATOM 606 N N . PHE A 1 79 ? 14.239 -12.445 -8.634 1.00 86.25 79 PHE A N 1
ATOM 607 C CA . PHE A 1 79 ? 14.353 -11.710 -7.376 1.00 86.25 79 PHE A CA 1
ATOM 608 C C . PHE A 1 79 ? 13.221 -12.033 -6.386 1.00 86.25 79 PHE A C 1
ATOM 610 O O . PHE A 1 79 ? 12.193 -11.360 -6.351 1.00 86.25 79 PHE A O 1
ATOM 617 N N . ARG A 1 80 ? 13.389 -13.051 -5.533 1.00 83.88 80 ARG A N 1
ATOM 618 C CA . ARG A 1 80 ? 12.304 -13.561 -4.655 1.00 83.88 80 ARG A CA 1
ATOM 619 C C . ARG A 1 80 ? 12.402 -13.178 -3.177 1.00 83.88 80 ARG A C 1
ATOM 621 O O . ARG A 1 80 ? 11.743 -13.782 -2.337 1.00 83.88 80 ARG A O 1
ATOM 628 N N . SER A 1 81 ? 13.225 -12.192 -2.831 1.00 84.94 81 SER A N 1
ATOM 629 C CA . SER A 1 81 ? 13.459 -11.848 -1.420 1.00 84.94 81 SER A CA 1
ATOM 630 C C . SER A 1 81 ? 12.376 -10.951 -0.803 1.00 84.94 81 SER A C 1
ATOM 632 O O . SER A 1 81 ? 12.291 -10.864 0.423 1.00 84.94 81 SER A O 1
ATOM 634 N N . LYS A 1 82 ? 11.555 -10.273 -1.622 1.00 89.19 82 LYS A N 1
ATOM 635 C CA . LYS A 1 82 ? 10.569 -9.269 -1.186 1.00 89.19 82 LYS A CA 1
ATOM 636 C C . LYS A 1 82 ? 9.192 -9.490 -1.828 1.00 89.19 82 LYS A C 1
ATOM 638 O O . LYS A 1 82 ? 9.124 -10.016 -2.937 1.00 89.19 82 LYS A O 1
ATOM 643 N N . PRO A 1 83 ? 8.097 -9.075 -1.160 1.00 90.25 83 PRO A N 1
ATOM 644 C CA . PRO A 1 83 ? 6.750 -9.209 -1.704 1.00 90.25 83 PRO A CA 1
ATOM 645 C C . PRO A 1 83 ? 6.527 -8.307 -2.923 1.00 90.25 83 PRO A C 1
ATOM 647 O O . PRO A 1 83 ? 7.107 -7.230 -3.035 1.00 90.25 83 PRO A O 1
ATOM 650 N N . VAL A 1 84 ? 5.613 -8.728 -3.799 1.00 93.69 84 VAL A N 1
ATOM 651 C CA . VAL A 1 84 ? 5.398 -8.120 -5.121 1.00 93.69 84 VAL A CA 1
ATOM 652 C C . VAL A 1 84 ? 4.885 -6.670 -5.082 1.00 93.69 84 VAL A C 1
ATOM 654 O O . VAL A 1 84 ? 5.176 -5.877 -5.975 1.00 93.69 84 VAL A O 1
ATOM 657 N N . LEU A 1 85 ? 4.161 -6.297 -4.018 1.00 94.56 85 LEU A N 1
ATOM 658 C CA . LEU A 1 85 ? 3.450 -5.018 -3.918 1.00 94.56 85 LEU A CA 1
ATOM 659 C C . LEU A 1 85 ? 4.359 -3.804 -4.144 1.00 94.56 85 LEU A C 1
ATOM 661 O O . LEU A 1 85 ? 3.949 -2.855 -4.804 1.00 94.56 85 LEU A O 1
ATOM 665 N N . GLN A 1 86 ? 5.587 -3.819 -3.623 1.00 94.56 86 GLN A N 1
ATOM 666 C CA . GLN A 1 86 ? 6.497 -2.685 -3.802 1.00 94.56 86 GLN A CA 1
ATOM 667 C C . GLN A 1 86 ? 6.860 -2.458 -5.275 1.00 94.56 86 GLN A C 1
ATOM 669 O O . GLN A 1 86 ? 6.949 -1.315 -5.712 1.00 94.56 86 GLN A O 1
ATOM 674 N N . PHE A 1 87 ? 7.020 -3.534 -6.049 1.00 95.88 87 PHE A N 1
ATOM 675 C CA . PHE A 1 87 ? 7.384 -3.444 -7.457 1.00 95.88 87 PHE A CA 1
ATOM 676 C C . PHE A 1 87 ? 6.194 -2.950 -8.268 1.00 95.88 87 PHE A C 1
ATOM 678 O O . PHE A 1 87 ? 6.360 -2.085 -9.117 1.00 95.88 87 PHE A O 1
ATOM 685 N N . TRP A 1 88 ? 4.978 -3.395 -7.931 1.00 96.81 88 TRP A N 1
ATOM 686 C CA . TRP A 1 88 ? 3.751 -2.846 -8.512 1.00 96.81 88 TRP A CA 1
ATOM 687 C C . TRP A 1 88 ? 3.592 -1.351 -8.231 1.00 96.81 88 TRP A C 1
ATOM 689 O O . TRP A 1 88 ? 3.210 -0.606 -9.128 1.00 96.81 88 TRP A O 1
ATOM 699 N N . LEU A 1 89 ? 3.907 -0.897 -7.012 1.00 97.50 89 LEU A N 1
ATOM 700 C CA . LEU A 1 89 ? 3.875 0.525 -6.661 1.00 97.50 89 LEU A CA 1
ATOM 701 C C . LEU A 1 89 ? 4.869 1.329 -7.510 1.00 97.50 89 LEU A C 1
ATOM 703 O O . LEU A 1 89 ? 4.478 2.336 -8.098 1.00 97.50 89 LEU A O 1
ATOM 707 N N . MET A 1 90 ? 6.119 0.870 -7.623 1.00 96.25 90 MET A N 1
ATOM 708 C CA . MET A 1 90 ? 7.132 1.519 -8.464 1.00 96.25 90 MET A CA 1
ATOM 709 C C . MET A 1 90 ? 6.738 1.511 -9.944 1.00 96.25 90 MET A C 1
ATOM 711 O O . MET A 1 90 ? 6.765 2.558 -10.580 1.00 96.25 90 MET A O 1
ATOM 715 N N . ALA A 1 91 ? 6.307 0.366 -10.476 1.00 97.00 91 ALA A N 1
ATOM 716 C CA . ALA A 1 91 ? 5.895 0.207 -11.868 1.00 97.00 91 ALA A CA 1
ATOM 717 C C . ALA A 1 91 ? 4.684 1.091 -12.217 1.00 97.00 91 ALA A C 1
ATOM 719 O O . ALA A 1 91 ? 4.644 1.728 -13.271 1.00 97.00 91 ALA A O 1
ATOM 720 N N . ALA A 1 92 ? 3.705 1.187 -11.312 1.00 97.00 92 ALA A N 1
ATOM 721 C CA . ALA A 1 92 ? 2.573 2.097 -11.461 1.00 97.00 92 ALA A CA 1
ATOM 722 C C . ALA A 1 92 ? 3.026 3.563 -11.446 1.00 97.00 92 ALA A C 1
ATOM 724 O O . ALA A 1 92 ? 2.548 4.362 -12.248 1.00 97.00 92 ALA A O 1
ATOM 725 N N . GLY A 1 93 ? 3.963 3.911 -10.565 1.00 96.88 93 GLY A N 1
ATOM 726 C CA . GLY A 1 93 ? 4.538 5.246 -10.487 1.00 96.88 93 GLY A CA 1
ATOM 727 C C . GLY A 1 93 ? 5.328 5.641 -11.737 1.00 96.88 93 GLY A C 1
ATOM 728 O O . GLY A 1 93 ? 5.119 6.732 -12.262 1.00 96.88 93 GLY A O 1
ATOM 729 N N . MET A 1 94 ? 6.153 4.734 -12.265 1.00 95.94 94 MET A N 1
ATOM 730 C CA . MET A 1 94 ? 6.859 4.857 -13.548 1.00 95.94 94 MET A CA 1
ATOM 731 C C . MET A 1 94 ? 5.886 5.107 -14.707 1.00 95.94 94 MET A C 1
ATOM 733 O O . MET A 1 94 ? 6.007 6.108 -15.417 1.00 95.94 94 MET A O 1
ATOM 737 N N . ARG A 1 95 ? 4.844 4.270 -14.838 1.00 95.88 95 ARG A N 1
ATOM 738 C CA . ARG A 1 95 ? 3.771 4.469 -15.828 1.00 95.88 95 ARG A CA 1
ATOM 739 C C . ARG A 1 95 ? 3.064 5.813 -15.661 1.00 95.88 95 ARG A C 1
ATOM 741 O O . ARG A 1 95 ? 2.782 6.468 -16.658 1.00 95.88 95 ARG A O 1
ATOM 748 N N . ALA A 1 96 ? 2.786 6.233 -14.427 1.00 96.50 96 ALA A N 1
ATOM 749 C CA . ALA A 1 96 ? 2.068 7.475 -14.149 1.00 96.50 96 ALA A CA 1
ATOM 750 C C . ALA A 1 96 ? 2.860 8.732 -14.542 1.00 96.50 96 ALA A C 1
ATOM 752 O O . ALA A 1 96 ? 2.256 9.716 -14.964 1.00 96.50 96 ALA A O 1
ATOM 753 N N . VAL A 1 97 ? 4.192 8.704 -14.424 1.00 95.19 97 VAL A N 1
ATOM 754 C CA . VAL A 1 97 ? 5.064 9.813 -14.857 1.00 95.19 97 VAL A CA 1
ATOM 755 C C . VAL A 1 97 ? 5.556 9.670 -16.301 1.00 95.19 97 VAL A C 1
ATOM 757 O O . VAL A 1 97 ? 6.208 10.579 -16.805 1.00 95.19 97 VAL A O 1
ATOM 760 N N . GLY A 1 98 ? 5.235 8.558 -16.970 1.00 93.25 98 GLY A N 1
ATOM 761 C CA . GLY A 1 98 ? 5.594 8.301 -18.365 1.00 93.25 98 GLY A CA 1
ATOM 762 C C . GLY A 1 98 ? 7.063 7.937 -18.596 1.00 93.25 98 GLY A C 1
ATOM 763 O O . GLY A 1 98 ? 7.549 8.145 -19.701 1.00 93.25 98 GLY A O 1
ATOM 764 N N . ILE A 1 99 ? 7.772 7.418 -17.587 1.00 90.50 99 ILE A N 1
ATOM 765 C CA . ILE A 1 99 ? 9.200 7.056 -17.686 1.00 90.50 99 ILE A CA 1
ATOM 766 C C . ILE A 1 99 ? 9.360 5.554 -17.477 1.00 90.50 99 ILE A C 1
ATOM 768 O O . ILE A 1 99 ? 8.860 5.038 -16.479 1.00 90.50 99 ILE A O 1
ATOM 772 N N . GLY A 1 100 ? 10.017 4.850 -18.411 1.00 88.38 100 GLY A N 1
ATOM 773 C CA . GLY A 1 100 ? 10.071 3.383 -18.419 1.00 88.38 100 GLY A CA 1
ATOM 774 C C . GLY A 1 100 ? 8.689 2.728 -18.414 1.00 88.38 100 GLY A C 1
ATOM 775 O O . GLY A 1 100 ? 8.534 1.634 -17.882 1.00 88.38 100 GLY A O 1
ATOM 776 N N . ALA A 1 101 ? 7.665 3.406 -18.948 1.00 90.56 101 ALA A N 1
ATOM 777 C CA . ALA A 1 101 ? 6.259 3.005 -18.836 1.00 90.56 101 ALA A CA 1
ATOM 778 C C . ALA A 1 101 ? 5.951 1.633 -19.476 1.00 90.56 101 ALA A C 1
ATOM 780 O O . ALA A 1 101 ? 4.984 0.969 -19.093 1.00 90.56 101 ALA A O 1
ATOM 781 N N . ASP A 1 102 ? 6.778 1.208 -20.424 1.00 91.12 102 ASP A N 1
ATOM 782 C CA . ASP A 1 102 ? 6.777 -0.082 -21.117 1.00 91.12 102 ASP A CA 1
ATOM 783 C C . ASP A 1 102 ? 8.060 -0.889 -20.842 1.00 91.12 102 ASP A C 1
ATOM 785 O O . ASP A 1 102 ? 8.396 -1.811 -21.578 1.00 91.12 102 ASP A O 1
ATOM 789 N N . GLY A 1 103 ? 8.796 -0.522 -19.791 1.00 89.12 103 GLY A N 1
ATOM 790 C CA . GLY A 1 103 ? 10.125 -1.030 -19.485 1.00 89.12 103 GLY A CA 1
ATOM 791 C C . GLY A 1 103 ? 1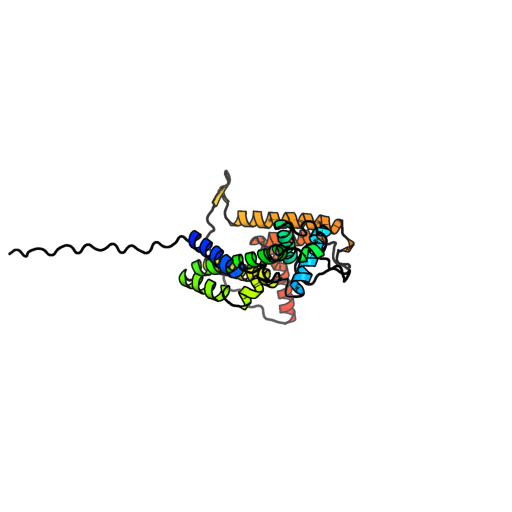1.242 -0.116 -19.979 1.00 89.12 103 GLY A C 1
ATOM 792 O O . GLY A 1 103 ? 12.189 0.101 -19.230 1.00 89.12 103 GLY A O 1
ATOM 793 N N . GLY A 1 104 ? 11.138 0.470 -21.175 1.00 85.94 104 GLY A N 1
ATOM 794 C CA . GLY A 1 104 ? 12.166 1.357 -21.739 1.00 85.94 104 GLY A CA 1
ATOM 795 C C . GLY A 1 104 ? 13.599 0.790 -21.736 1.00 85.94 104 GLY A C 1
ATOM 796 O O . GLY A 1 104 ? 13.847 -0.374 -21.411 1.00 85.94 104 GLY A O 1
ATOM 797 N N . TYR A 1 105 ? 14.581 1.623 -22.087 1.00 87.00 105 TYR A N 1
ATOM 798 C CA . TYR A 1 105 ? 15.998 1.308 -21.847 1.00 87.00 105 TYR A CA 1
ATOM 799 C C . TYR A 1 105 ? 16.402 1.729 -20.424 1.00 87.00 105 TYR A C 1
ATOM 801 O O . TYR A 1 105 ? 15.942 2.750 -19.917 1.00 87.00 105 TYR A O 1
ATOM 809 N N . SER A 1 106 ? 17.309 0.990 -19.776 1.00 83.31 106 SER A N 1
ATOM 810 C CA . SER A 1 106 ? 17.693 1.226 -18.371 1.00 83.31 106 SER A CA 1
ATOM 811 C C . SER A 1 106 ? 18.220 2.643 -18.089 1.00 83.31 106 SER A C 1
ATOM 813 O O . SER A 1 106 ? 18.029 3.164 -16.991 1.00 83.31 106 SER A O 1
ATOM 815 N N . GLY A 1 107 ? 18.819 3.309 -19.083 1.00 85.75 107 GLY A N 1
ATOM 816 C CA . GLY A 1 107 ? 19.280 4.697 -18.974 1.00 85.75 107 GLY A CA 1
ATOM 817 C C . GLY A 1 107 ? 18.169 5.720 -18.703 1.00 85.75 107 GLY A C 1
ATOM 818 O O . GLY A 1 107 ? 18.441 6.747 -18.084 1.00 85.75 107 GLY A O 1
ATOM 819 N N . GLU A 1 108 ? 16.915 5.431 -19.071 1.00 88.69 108 GLU A N 1
ATOM 820 C CA . GLU A 1 108 ? 15.768 6.307 -18.776 1.00 88.69 108 GLU A CA 1
ATOM 821 C C . GLU A 1 108 ? 15.563 6.505 -17.269 1.00 88.69 108 GLU A C 1
ATOM 823 O O . GLU A 1 108 ? 15.092 7.555 -16.832 1.00 88.69 108 GLU A O 1
ATOM 828 N N . MET A 1 109 ? 15.980 5.530 -16.452 1.00 88.56 109 MET A N 1
ATOM 829 C CA . MET A 1 109 ? 15.886 5.596 -14.989 1.00 88.56 109 MET A CA 1
ATOM 830 C C . MET A 1 109 ? 16.883 6.587 -14.364 1.00 88.56 109 MET A C 1
ATOM 832 O O . MET A 1 109 ? 16.841 6.836 -13.160 1.00 88.56 109 MET A O 1
ATOM 836 N N . ALA A 1 110 ? 17.773 7.178 -15.161 1.00 87.88 110 ALA A N 1
ATOM 837 C CA . ALA A 1 110 ? 18.704 8.216 -14.726 1.00 87.88 110 ALA A CA 1
ATOM 838 C C . ALA A 1 110 ? 18.504 9.557 -15.455 1.00 87.88 110 ALA A C 1
ATOM 840 O O . ALA A 1 110 ? 19.157 10.538 -15.102 1.00 87.88 110 ALA A O 1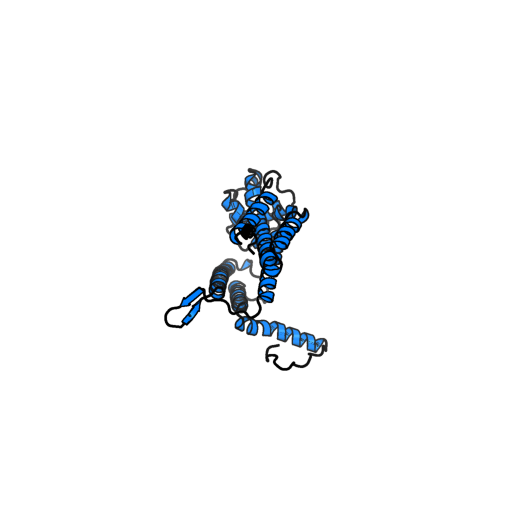
ATOM 841 N N . ASP A 1 111 ? 17.612 9.616 -16.447 1.00 86.12 111 ASP A N 1
ATOM 842 C CA . ASP A 1 111 ? 17.508 10.749 -17.374 1.00 86.12 111 ASP A CA 1
ATOM 843 C C . ASP A 1 111 ? 16.772 11.962 -16.776 1.00 86.12 111 ASP A C 1
ATOM 845 O O . ASP A 1 111 ? 17.082 13.113 -17.080 1.00 86.12 111 ASP A O 1
ATOM 849 N N . SER A 1 112 ? 15.812 11.731 -15.872 1.00 90.69 112 SER A N 1
ATOM 850 C CA . SER A 1 112 ? 14.927 12.788 -15.371 1.00 90.69 112 SER A CA 1
ATOM 851 C C . SER A 1 112 ? 14.697 12.731 -13.856 1.00 90.69 112 SER A C 1
ATOM 853 O O . SER A 1 112 ? 14.473 11.653 -13.300 1.00 90.69 112 SER A O 1
ATOM 855 N N . PRO A 1 113 ? 14.604 13.888 -13.161 1.00 92.19 113 PRO A N 1
ATOM 856 C CA . PRO A 1 113 ? 14.183 13.946 -11.758 1.00 92.19 113 PRO A CA 1
ATOM 857 C C . PRO A 1 113 ? 12.789 13.352 -11.506 1.00 92.19 113 PRO A C 1
ATOM 859 O O . PRO A 1 113 ? 12.460 13.011 -10.368 1.00 92.19 113 PRO A O 1
ATOM 862 N N . MET A 1 114 ? 11.961 13.231 -12.551 1.00 94.12 114 MET A N 1
ATOM 863 C CA . MET A 1 114 ? 10.645 12.597 -12.464 1.00 94.12 114 MET A CA 1
ATOM 864 C C . MET A 1 114 ? 10.727 11.096 -12.185 1.00 94.12 114 MET A C 1
ATOM 866 O O . MET A 1 114 ? 9.778 10.562 -11.621 1.00 94.12 114 MET A O 1
ATOM 870 N N . VAL A 1 115 ? 11.860 10.436 -12.461 1.00 92.69 115 VAL A N 1
ATOM 871 C CA . VAL A 1 115 ? 12.089 9.044 -12.040 1.00 92.69 115 VAL A CA 1
ATOM 872 C C . VAL A 1 115 ? 11.943 8.924 -10.526 1.00 92.69 115 VAL A C 1
ATOM 874 O O . VAL A 1 115 ? 11.196 8.084 -10.032 1.00 92.69 115 VAL A O 1
ATOM 877 N N . MET A 1 116 ? 12.586 9.825 -9.780 1.00 94.06 116 MET A N 1
ATOM 878 C CA . MET A 1 116 ? 12.530 9.837 -8.317 1.00 94.06 116 MET A CA 1
ATOM 879 C C . MET A 1 116 ? 11.102 10.060 -7.818 1.00 94.06 116 MET A C 1
ATOM 881 O O . MET A 1 116 ? 10.687 9.459 -6.831 1.00 94.06 116 MET A O 1
ATOM 885 N N . VAL A 1 117 ? 10.337 10.916 -8.505 1.00 95.38 117 VAL A N 1
ATOM 886 C CA . VAL A 1 117 ? 8.927 11.164 -8.182 1.00 95.38 117 VAL A CA 1
ATOM 887 C C . VAL A 1 117 ? 8.096 9.911 -8.440 1.00 95.38 117 VAL A C 1
ATOM 889 O O . VAL A 1 117 ? 7.387 9.476 -7.537 1.00 95.38 117 VAL A O 1
ATOM 892 N N . GLY A 1 118 ? 8.211 9.310 -9.626 1.00 95.19 118 GLY A N 1
ATOM 893 C CA . GLY A 1 118 ? 7.485 8.095 -9.993 1.00 95.19 118 GLY A CA 1
ATOM 894 C C . GLY A 1 118 ? 7.780 6.946 -9.033 1.00 95.19 118 GLY A C 1
ATOM 895 O O . GLY A 1 118 ? 6.862 6.312 -8.529 1.00 95.19 118 GLY A O 1
ATOM 896 N N . ILE A 1 119 ? 9.049 6.734 -8.692 1.00 94.56 119 ILE A N 1
ATOM 897 C CA . ILE A 1 119 ? 9.468 5.636 -7.820 1.00 94.56 119 ILE A CA 1
ATOM 898 C C . ILE A 1 119 ? 9.086 5.881 -6.349 1.00 94.56 119 ILE A C 1
ATOM 900 O O . ILE A 1 119 ? 8.590 4.964 -5.698 1.00 94.56 119 ILE A O 1
ATOM 904 N N . ARG A 1 120 ? 9.271 7.093 -5.800 1.00 95.94 120 ARG A N 1
ATOM 905 C CA . ARG A 1 120 ? 9.112 7.357 -4.350 1.00 95.94 120 ARG A CA 1
ATOM 906 C C . ARG A 1 120 ? 7.712 7.800 -3.938 1.00 95.94 120 ARG A C 1
ATOM 908 O O . ARG A 1 120 ? 7.292 7.514 -2.817 1.00 95.94 120 ARG A O 1
ATOM 915 N N . LEU A 1 121 ? 6.971 8.498 -4.803 1.00 97.00 121 LEU A N 1
ATOM 916 C CA . LEU A 1 121 ? 5.654 9.041 -4.447 1.00 97.00 121 LEU A CA 1
ATOM 917 C C . LEU A 1 121 ? 4.665 7.963 -3.960 1.00 97.00 121 LEU A C 1
ATOM 919 O O . LEU A 1 121 ? 4.003 8.214 -2.952 1.00 97.00 121 LEU A O 1
ATOM 923 N N . PRO A 1 122 ? 4.585 6.758 -4.558 1.00 97.69 122 PRO A N 1
ATOM 924 C CA . PRO A 1 122 ? 3.727 5.688 -4.044 1.00 97.69 122 PRO A CA 1
ATOM 925 C C . PRO A 1 122 ? 4.021 5.308 -2.581 1.00 97.69 122 PRO A C 1
ATOM 927 O O . PRO A 1 122 ? 3.098 5.089 -1.799 1.00 97.69 122 PRO A O 1
ATOM 930 N N . PHE A 1 123 ? 5.293 5.301 -2.177 1.00 97.44 123 PHE A N 1
ATOM 931 C CA . PHE A 1 123 ? 5.727 4.964 -0.815 1.00 97.44 123 PHE A CA 1
ATOM 932 C C . PHE A 1 123 ? 5.385 6.079 0.176 1.00 97.44 123 PHE A C 1
ATOM 934 O O . PHE A 1 123 ? 4.925 5.810 1.288 1.00 97.44 123 PHE A O 1
ATOM 941 N N . ILE A 1 124 ? 5.502 7.337 -0.258 1.00 98.00 124 ILE A N 1
ATOM 942 C CA . ILE A 1 124 ? 5.031 8.500 0.502 1.00 98.00 124 ILE A CA 1
ATOM 943 C C . ILE A 1 124 ? 3.515 8.421 0.712 1.00 98.00 124 ILE A C 1
ATOM 945 O O . ILE A 1 124 ? 3.030 8.679 1.813 1.00 98.00 124 ILE A O 1
ATOM 949 N N . LEU A 1 125 ? 2.751 8.019 -0.309 1.00 98.25 125 LEU A N 1
ATOM 950 C CA . LEU A 1 125 ? 1.303 7.833 -0.188 1.00 98.25 125 LEU A CA 1
ATOM 951 C C . LEU A 1 125 ? 0.949 6.705 0.793 1.00 98.25 125 LEU A C 1
ATOM 953 O O . LEU A 1 125 ? 0.016 6.874 1.580 1.00 98.25 125 LEU A O 1
ATOM 957 N N . CYS A 1 126 ? 1.716 5.608 0.829 1.00 98.31 126 CYS A N 1
ATOM 958 C CA . CYS A 1 126 ? 1.585 4.591 1.878 1.00 98.31 126 CYS A CA 1
ATOM 959 C C . CYS A 1 126 ? 1.814 5.194 3.273 1.00 98.31 126 CYS A C 1
ATOM 961 O O . CYS A 1 126 ? 0.982 5.006 4.163 1.00 98.31 126 CYS A O 1
ATOM 963 N N . ALA A 1 127 ? 2.887 5.970 3.461 1.00 98.25 127 ALA A N 1
ATOM 964 C CA . ALA A 1 127 ? 3.181 6.635 4.732 1.00 98.25 127 ALA A CA 1
ATOM 965 C C . ALA A 1 127 ? 2.023 7.540 5.187 1.00 98.25 127 ALA A C 1
ATOM 967 O O . ALA A 1 127 ? 1.584 7.472 6.337 1.00 98.25 127 ALA A O 1
ATOM 968 N N . ILE A 1 128 ? 1.483 8.349 4.269 1.00 98.56 128 ILE A N 1
ATOM 969 C CA . ILE A 1 128 ? 0.348 9.246 4.522 1.00 98.56 128 ILE A CA 1
ATOM 970 C C . ILE A 1 128 ? -0.904 8.450 4.894 1.00 98.56 128 ILE A C 1
ATOM 972 O O . ILE A 1 128 ? -1.605 8.830 5.833 1.00 98.56 128 ILE A O 1
ATOM 976 N N . ALA A 1 129 ? -1.185 7.343 4.204 1.00 98.31 129 ALA A N 1
ATOM 977 C CA . ALA A 1 129 ? -2.314 6.476 4.527 1.00 98.31 129 ALA A CA 1
ATOM 978 C C . ALA A 1 129 ? -2.192 5.902 5.950 1.00 98.31 129 ALA A C 1
ATOM 980 O O . ALA A 1 129 ? -3.148 5.979 6.725 1.00 98.31 129 ALA A O 1
ATOM 981 N N . GLY A 1 130 ? -1.003 5.418 6.328 1.00 98.31 130 GLY A N 1
ATOM 982 C CA . GLY A 1 130 ? -0.713 4.952 7.687 1.00 98.31 130 GLY A CA 1
ATOM 983 C C . GLY A 1 130 ? -0.919 6.047 8.740 1.00 98.31 130 GLY A C 1
ATOM 984 O O . GLY A 1 130 ? -1.677 5.858 9.692 1.00 98.31 130 GLY A O 1
ATOM 985 N N . LEU A 1 131 ? -0.320 7.227 8.541 1.00 98.50 131 LEU A N 1
ATOM 986 C CA . LEU A 1 131 ? -0.476 8.375 9.445 1.00 98.50 131 LEU A CA 1
ATOM 987 C C . LEU A 1 131 ? -1.935 8.832 9.569 1.00 98.50 131 LEU A C 1
ATOM 989 O O . LEU A 1 131 ? -2.384 9.171 10.664 1.00 98.50 131 LEU A O 1
ATOM 993 N N . THR A 1 132 ? -2.686 8.813 8.468 1.00 98.50 132 THR A N 1
ATOM 994 C CA . THR A 1 132 ? -4.103 9.198 8.446 1.00 98.50 132 THR A CA 1
ATOM 995 C C . THR A 1 132 ? -4.952 8.219 9.252 1.00 98.50 132 THR A C 1
ATOM 997 O O . THR A 1 132 ? -5.785 8.656 10.045 1.00 98.50 132 THR A O 1
ATOM 1000 N N . LEU A 1 133 ? -4.723 6.907 9.112 1.00 98.25 133 LEU A N 1
ATOM 1001 C CA . LEU A 1 133 ? -5.433 5.886 9.891 1.00 98.25 133 LEU A CA 1
ATOM 1002 C C . LEU A 1 133 ? -5.092 5.963 11.384 1.00 98.25 133 LEU A C 1
ATOM 1004 O O . LEU A 1 133 ? -6.002 5.919 12.212 1.00 98.25 133 LEU A O 1
ATOM 1008 N N . MET A 1 134 ? -3.817 6.165 11.726 1.00 98.44 134 MET A N 1
ATOM 1009 C CA . MET A 1 134 ? -3.386 6.375 13.112 1.00 98.44 134 MET A CA 1
ATOM 1010 C C . MET A 1 134 ? -4.051 7.608 13.721 1.00 98.44 134 MET A C 1
ATOM 1012 O O . MET A 1 134 ? -4.611 7.549 14.818 1.00 98.44 134 MET A O 1
ATOM 1016 N N . TRP A 1 135 ? -4.007 8.734 13.007 1.00 98.50 135 TRP A N 1
ATOM 1017 C CA . TRP A 1 135 ? -4.638 9.966 13.456 1.00 98.50 135 TRP A CA 1
ATOM 1018 C C . TRP A 1 135 ? -6.150 9.771 13.618 1.00 98.50 135 TRP A C 1
ATOM 1020 O O . TRP A 1 135 ? -6.717 10.201 14.622 1.00 98.50 135 TRP A O 1
ATOM 1030 N N . TRP A 1 136 ? -6.804 9.079 12.678 1.00 98.00 136 TRP A N 1
ATOM 1031 C CA . TRP A 1 136 ? -8.240 8.814 12.733 1.00 98.00 136 TRP A CA 1
ATOM 1032 C C . TRP A 1 136 ? -8.616 7.967 13.952 1.00 98.00 136 TRP A C 1
ATOM 1034 O O . TRP A 1 136 ? -9.532 8.349 14.684 1.00 98.00 136 TRP A O 1
ATOM 1044 N N . MET A 1 137 ? -7.863 6.898 14.229 1.00 97.75 137 MET A N 1
ATOM 1045 C CA . MET A 1 137 ? -8.016 6.088 15.440 1.00 97.75 137 MET A CA 1
ATOM 1046 C C . MET A 1 137 ? -7.862 6.947 16.701 1.00 97.75 137 MET A C 1
ATOM 1048 O O . MET A 1 137 ? -8.771 6.985 17.529 1.00 97.75 137 MET A O 1
ATOM 1052 N N . LEU A 1 138 ? -6.759 7.688 16.849 1.00 97.75 138 LEU A N 1
ATOM 1053 C CA . LEU A 1 138 ? -6.510 8.518 18.037 1.00 97.75 138 LEU A CA 1
ATOM 1054 C C . LEU A 1 138 ? -7.583 9.596 18.234 1.00 97.75 138 LEU A C 1
ATOM 1056 O O . LEU A 1 138 ? -7.988 9.879 19.363 1.00 97.75 138 LEU A O 1
ATOM 1060 N N . ALA A 1 139 ? -8.069 10.188 17.142 1.00 96.81 139 ALA A N 1
ATOM 1061 C CA . ALA A 1 139 ? -9.108 11.208 17.174 1.00 96.81 139 ALA A CA 1
ATOM 1062 C C . ALA A 1 139 ? -10.463 10.648 17.630 1.00 96.81 139 ALA A C 1
ATOM 1064 O O . ALA A 1 139 ? -11.266 11.398 18.193 1.00 96.81 139 ALA A O 1
ATOM 1065 N N . ARG A 1 140 ? -10.722 9.362 17.360 1.00 93.94 140 ARG A N 1
ATOM 1066 C CA . ARG A 1 140 ? -11.962 8.657 17.707 1.00 93.94 140 ARG A CA 1
ATOM 1067 C C . ARG A 1 140 ? -11.925 8.052 19.105 1.00 93.94 140 ARG A C 1
ATOM 1069 O O . ARG A 1 140 ? -12.936 8.143 19.791 1.00 93.94 140 ARG A O 1
ATOM 1076 N N . LEU A 1 141 ? -10.794 7.474 19.502 1.00 95.31 141 LEU A N 1
ATOM 1077 C CA . LEU A 1 141 ? -10.663 6.723 20.752 1.00 95.31 141 LEU A CA 1
ATOM 1078 C C . LEU A 1 141 ? -10.147 7.570 21.919 1.00 95.31 141 LEU A C 1
ATOM 1080 O O . LEU A 1 141 ? -10.533 7.334 23.056 1.00 95.31 141 LEU A O 1
ATOM 1084 N N . ILE A 1 142 ? -9.294 8.567 21.653 1.00 95.88 142 ILE A N 1
ATOM 1085 C CA . ILE A 1 142 ? -8.622 9.345 22.704 1.00 95.88 142 ILE A CA 1
ATOM 1086 C C . ILE A 1 142 ? -9.074 10.808 22.678 1.00 95.88 142 ILE A C 1
ATOM 1088 O O . ILE A 1 142 ? -9.874 11.244 23.501 1.00 95.88 142 ILE A O 1
ATOM 1092 N N . SER A 1 143 ? -8.545 11.611 21.750 1.00 95.75 143 SER A N 1
ATOM 1093 C CA . SER A 1 143 ? -8.963 13.001 21.533 1.00 95.75 143 SER A CA 1
ATOM 1094 C C . SER A 1 143 ? -8.324 13.586 20.273 1.00 95.75 143 SER A C 1
ATOM 1096 O O . SER A 1 143 ? -7.252 13.162 19.840 1.00 95.75 143 SER A O 1
ATOM 1098 N N . ARG A 1 144 ? -8.923 14.659 19.732 1.00 95.19 144 ARG A N 1
ATOM 1099 C CA . ARG A 1 144 ? -8.341 15.434 18.617 1.00 95.19 144 ARG A CA 1
ATOM 1100 C C . ARG A 1 144 ? -6.934 15.946 18.919 1.00 95.19 144 ARG A C 1
ATOM 1102 O O . ARG A 1 144 ? -6.076 15.925 18.048 1.00 95.19 144 ARG A O 1
ATOM 1109 N N . ARG A 1 145 ? -6.695 16.408 20.151 1.00 96.69 145 ARG A N 1
ATOM 1110 C CA . ARG A 1 145 ? -5.394 16.953 20.568 1.00 96.69 145 ARG A CA 1
ATOM 1111 C C . ARG A 1 145 ? -4.313 15.875 20.522 1.00 96.69 145 ARG A C 1
ATOM 1113 O O . ARG A 1 145 ? -3.266 16.102 19.931 1.00 96.69 145 ARG A O 1
ATOM 1120 N N . MET A 1 146 ? -4.603 14.697 21.075 1.00 97.00 146 MET A N 1
ATOM 1121 C CA . MET A 1 146 ? -3.671 13.567 21.054 1.00 97.00 146 MET A CA 1
ATOM 1122 C C . MET A 1 146 ? -3.424 13.047 19.640 1.00 97.00 146 MET A C 1
ATOM 1124 O O . MET A 1 146 ? -2.295 12.697 19.324 1.00 97.00 146 MET A O 1
ATOM 1128 N N . ALA A 1 147 ? -4.436 13.062 18.769 1.00 97.88 147 ALA A N 1
ATOM 1129 C CA . ALA A 1 147 ? -4.259 12.705 17.365 1.00 97.88 147 ALA A CA 1
ATOM 1130 C C . ALA A 1 147 ? -3.257 13.629 16.655 1.00 97.88 147 ALA A C 1
ATOM 1132 O O . ALA A 1 147 ? -2.328 13.151 16.008 1.00 97.88 147 ALA A O 1
ATOM 1133 N N . TRP A 1 148 ? -3.393 14.950 16.824 1.00 98.19 148 TRP A N 1
ATOM 1134 C CA . TRP A 1 148 ? -2.455 15.923 16.253 1.00 98.19 148 TRP A CA 1
ATOM 1135 C C . TRP A 1 148 ? -1.044 15.806 16.836 1.00 98.19 148 TRP A C 1
ATOM 1137 O O . TRP A 1 148 ? -0.079 15.883 16.081 1.00 98.19 148 TRP A O 1
ATOM 1147 N N . LEU A 1 149 ? -0.913 15.576 18.148 1.00 98.06 149 LEU A N 1
ATOM 1148 C CA . LEU A 1 149 ? 0.388 15.322 18.774 1.00 98.06 149 LEU A CA 1
ATOM 1149 C C . LEU A 1 149 ? 1.022 14.027 18.253 1.00 98.06 149 LEU A C 1
ATOM 1151 O O . LEU A 1 149 ? 2.202 14.027 17.927 1.00 98.06 149 LEU A O 1
ATOM 1155 N N . GLY A 1 150 ? 0.242 12.952 18.110 1.00 97.81 150 GLY A N 1
ATOM 1156 C CA . GLY A 1 150 ? 0.710 11.683 17.551 1.00 97.81 150 GLY A CA 1
ATOM 1157 C C . GLY A 1 150 ? 1.187 11.827 16.106 1.00 97.81 150 GLY A C 1
ATOM 1158 O O . GLY A 1 150 ? 2.273 11.359 15.773 1.00 97.81 150 GLY A O 1
ATOM 1159 N N . LEU A 1 151 ? 0.429 12.542 15.266 1.00 98.25 151 LEU A N 1
ATOM 1160 C CA . LEU A 1 151 ? 0.849 12.870 13.902 1.00 98.25 151 LEU A CA 1
ATOM 1161 C C . LEU A 1 151 ? 2.148 13.674 13.889 1.00 98.25 151 LEU A C 1
ATOM 1163 O O . LEU A 1 151 ? 3.036 13.358 13.105 1.00 98.25 151 LEU A O 1
ATOM 1167 N N . LEU A 1 152 ? 2.260 14.700 14.738 1.00 97.12 152 LEU A N 1
ATOM 1168 C CA . LEU A 1 152 ? 3.451 15.540 14.791 1.00 97.12 152 LEU A CA 1
ATOM 1169 C C . LEU A 1 152 ? 4.664 14.723 15.228 1.00 97.12 152 LEU A C 1
ATOM 1171 O O . LEU A 1 152 ? 5.688 14.779 14.563 1.00 97.12 152 LEU A O 1
ATOM 1175 N N . VAL A 1 153 ? 4.555 13.932 16.294 1.00 97.12 153 VAL A N 1
ATOM 1176 C CA . VAL A 1 153 ? 5.673 13.136 16.816 1.00 97.12 153 VAL A CA 1
ATOM 1177 C C . VAL A 1 153 ? 6.103 12.082 15.799 1.00 97.12 153 VAL A C 1
ATOM 1179 O O . VAL A 1 153 ? 7.255 12.081 15.373 1.00 97.12 153 VAL A O 1
ATOM 1182 N N . VAL A 1 154 ? 5.187 11.219 15.354 1.00 96.88 154 VAL A N 1
ATOM 1183 C CA . VAL A 1 154 ? 5.529 10.115 14.444 1.00 96.88 154 VAL A CA 1
ATOM 1184 C C . VAL A 1 154 ? 5.920 10.651 13.068 1.00 96.88 154 VAL A C 1
ATOM 1186 O O . VAL A 1 154 ? 6.972 10.297 12.544 1.00 96.88 154 VAL A O 1
ATOM 1189 N N . GLY A 1 155 ? 5.114 11.553 12.506 1.00 95.69 155 GLY A N 1
ATOM 1190 C CA . GLY A 1 155 ? 5.306 12.095 11.163 1.00 95.69 155 GLY A CA 1
ATOM 1191 C C . GLY A 1 155 ? 6.484 13.060 11.015 1.00 95.69 155 GLY A C 1
ATOM 1192 O O . GLY A 1 155 ? 6.872 13.328 9.885 1.00 95.69 155 GLY A O 1
ATOM 1193 N N . SER A 1 156 ? 7.061 13.568 12.112 1.00 95.06 156 SER A N 1
ATOM 1194 C CA . SER A 1 156 ? 8.313 14.348 12.085 1.00 95.06 156 SER A CA 1
ATOM 1195 C C . SER A 1 156 ? 9.539 13.567 12.560 1.00 95.06 156 SER A C 1
ATOM 1197 O O . SER A 1 156 ? 10.652 14.094 12.508 1.00 95.06 156 SER A O 1
ATOM 1199 N N . THR A 1 157 ? 9.373 12.314 13.001 1.00 97.06 157 THR A N 1
ATOM 1200 C CA . THR A 1 157 ? 10.508 11.504 13.445 1.00 97.06 157 THR A CA 1
ATOM 1201 C C . THR A 1 157 ? 11.475 11.298 12.265 1.00 97.06 157 THR A C 1
ATOM 1203 O O . THR A 1 157 ? 11.043 10.814 11.215 1.00 97.06 157 THR A O 1
ATOM 1206 N N . PRO A 1 158 ? 12.787 11.586 12.414 1.00 95.88 158 PRO A N 1
ATOM 1207 C CA . PRO A 1 158 ? 13.742 11.532 11.304 1.00 95.88 158 PRO A CA 1
ATOM 1208 C C . PRO A 1 158 ? 13.763 10.200 10.546 1.00 95.88 158 PRO A C 1
ATOM 1210 O O . PRO A 1 158 ? 13.773 10.201 9.317 1.00 95.88 158 PRO A O 1
ATOM 1213 N N . ILE A 1 159 ? 13.704 9.066 11.259 1.00 95.44 159 ILE A N 1
ATOM 1214 C CA . ILE A 1 159 ? 13.691 7.736 10.630 1.00 95.44 159 ILE A CA 1
ATOM 1215 C C . ILE A 1 159 ? 12.420 7.502 9.808 1.00 95.44 159 ILE A C 1
ATOM 1217 O O . ILE A 1 159 ? 12.497 6.958 8.713 1.00 95.44 159 ILE A O 1
ATOM 1221 N N . PHE A 1 160 ? 11.261 7.972 10.283 1.00 96.31 160 PHE A N 1
ATOM 1222 C CA . PHE A 1 160 ? 10.005 7.849 9.547 1.00 96.31 160 PHE A CA 1
ATOM 1223 C C . PHE A 1 160 ? 10.062 8.670 8.257 1.00 96.31 160 PHE A C 1
ATOM 1225 O O . PHE A 1 160 ? 9.780 8.146 7.183 1.00 96.31 160 PHE A O 1
ATOM 1232 N N . CYS A 1 161 ? 10.498 9.930 8.347 1.00 95.38 161 CYS A N 1
ATOM 1233 C CA . CYS A 1 161 ? 10.657 10.809 7.189 1.00 95.38 161 CYS A CA 1
ATOM 1234 C C . CYS A 1 161 ? 11.659 10.260 6.170 1.00 95.38 161 CYS A C 1
ATOM 1236 O O . CYS A 1 161 ? 11.425 10.367 4.970 1.00 95.38 161 CYS A O 1
ATOM 1238 N N . MET A 1 162 ? 12.769 9.680 6.632 1.00 93.06 162 MET A N 1
ATOM 1239 C CA . MET A 1 162 ? 13.773 9.079 5.757 1.00 93.06 162 MET A CA 1
ATOM 1240 C C . MET A 1 162 ? 13.207 7.858 5.027 1.00 93.06 162 MET A C 1
ATOM 1242 O O . MET A 1 162 ? 13.221 7.826 3.802 1.00 93.06 162 MET A O 1
ATOM 1246 N N . ILE A 1 163 ? 12.646 6.890 5.760 1.00 93.62 163 ILE A N 1
ATOM 1247 C CA . ILE A 1 163 ? 12.118 5.654 5.166 1.00 93.62 163 ILE A CA 1
ATOM 1248 C C . ILE A 1 163 ? 10.907 5.936 4.270 1.00 93.62 163 ILE A C 1
ATOM 1250 O O . ILE A 1 163 ? 10.764 5.304 3.231 1.00 93.62 163 ILE A O 1
ATOM 1254 N N . ALA A 1 164 ? 10.061 6.916 4.605 1.00 95.62 164 ALA A N 1
ATOM 1255 C CA . ALA A 1 164 ? 8.905 7.279 3.777 1.00 95.62 164 ALA A CA 1
ATOM 1256 C C . ALA A 1 164 ? 9.305 7.827 2.405 1.00 95.62 164 ALA A C 1
ATOM 1258 O O . ALA A 1 164 ? 8.524 7.748 1.460 1.00 95.62 164 ALA A O 1
ATOM 1259 N N . ARG A 1 165 ? 10.506 8.405 2.313 1.00 94.44 165 ARG A N 1
ATOM 1260 C CA . ARG A 1 165 ? 11.048 9.039 1.107 1.00 94.44 165 ARG A CA 1
ATOM 1261 C C . ARG A 1 165 ? 12.023 8.132 0.356 1.00 94.44 165 ARG A C 1
ATOM 1263 O O . ARG A 1 165 ? 12.574 8.575 -0.649 1.00 94.44 165 ARG A O 1
ATOM 1270 N N . ASN A 1 166 ? 12.198 6.895 0.816 1.00 92.00 166 ASN A N 1
ATOM 1271 C CA . ASN A 1 166 ? 12.938 5.854 0.120 1.00 92.00 166 ASN A CA 1
ATOM 1272 C C . ASN A 1 166 ? 11.951 4.824 -0.427 1.00 92.00 166 ASN A C 1
ATOM 1274 O O . ASN A 1 166 ? 11.015 4.406 0.259 1.00 92.00 166 ASN A O 1
ATOM 1278 N N . ALA A 1 167 ? 12.166 4.391 -1.661 1.00 92.56 167 ALA A N 1
ATOM 1279 C CA . ALA A 1 167 ? 11.323 3.393 -2.299 1.00 92.56 167 ALA A CA 1
ATOM 1280 C C . ALA A 1 167 ? 11.699 1.981 -1.817 1.00 92.56 167 ALA A C 1
ATOM 1282 O O . ALA A 1 167 ? 12.401 1.227 -2.484 1.00 92.56 167 ALA A O 1
ATOM 1283 N N . MET A 1 168 ? 11.280 1.659 -0.592 1.00 92.00 168 MET A N 1
ATOM 1284 C CA . MET A 1 168 ? 11.656 0.452 0.147 1.00 92.00 168 MET A CA 1
ATOM 1285 C C . MET A 1 168 ? 10.423 -0.304 0.667 1.00 92.00 168 MET A C 1
ATOM 1287 O O . MET A 1 168 ? 9.397 0.319 0.960 1.00 92.00 168 MET A O 1
ATOM 1291 N N . PRO A 1 169 ? 10.508 -1.637 0.856 1.00 92.12 169 PRO A N 1
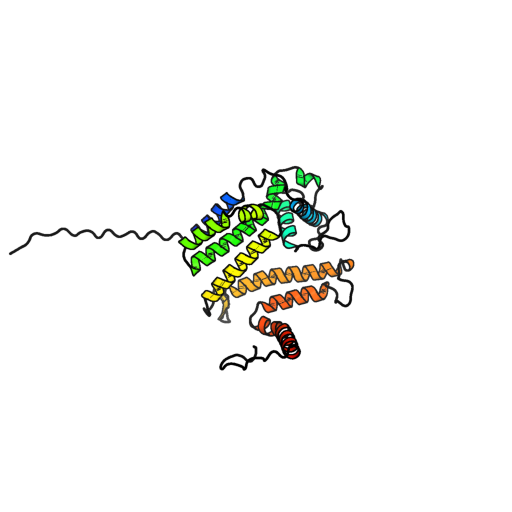ATOM 1292 C CA . PRO A 1 169 ? 9.370 -2.457 1.292 1.00 92.12 169 PRO A CA 1
ATOM 1293 C C . PRO A 1 169 ? 8.892 -2.103 2.708 1.00 92.12 169 PRO A C 1
ATOM 1295 O O . PRO A 1 169 ? 7.752 -2.388 3.080 1.00 92.12 169 PRO A O 1
ATOM 1298 N N . ASP A 1 170 ? 9.760 -1.462 3.484 1.00 94.38 170 ASP A N 1
ATOM 1299 C CA . ASP A 1 170 ? 9.547 -1.023 4.851 1.00 94.38 170 ASP A CA 1
ATOM 1300 C C . ASP A 1 170 ? 8.316 -0.124 4.981 1.00 94.38 170 ASP A C 1
ATOM 1302 O O . ASP A 1 170 ? 7.478 -0.361 5.849 1.00 94.38 170 ASP A O 1
ATOM 1306 N N . MET A 1 171 ? 8.155 0.881 4.113 1.00 95.50 171 MET A N 1
ATOM 1307 C CA . MET A 1 171 ? 7.071 1.853 4.280 1.00 95.50 171 MET A CA 1
ATOM 1308 C C . MET A 1 171 ? 5.676 1.263 4.004 1.00 95.50 171 MET A C 1
ATOM 1310 O O . MET A 1 171 ? 4.785 1.478 4.829 1.00 95.50 171 MET A O 1
ATOM 1314 N N . PRO A 1 172 ? 5.446 0.468 2.937 1.00 96.00 172 PRO A N 1
ATOM 1315 C CA . PRO A 1 172 ? 4.207 -0.289 2.779 1.00 96.00 172 PRO A CA 1
ATOM 1316 C C . PRO A 1 172 ? 3.915 -1.197 3.978 1.00 96.00 172 PRO A C 1
ATOM 1318 O O . PRO A 1 172 ? 2.795 -1.197 4.483 1.00 96.00 172 PRO A O 1
ATOM 1321 N N . MET A 1 173 ? 4.919 -1.916 4.494 1.00 95.88 173 MET A N 1
ATOM 1322 C CA . MET A 1 173 ? 4.755 -2.780 5.668 1.00 95.88 173 MET A CA 1
ATOM 1323 C C . MET A 1 173 ? 4.354 -1.981 6.918 1.00 95.88 173 MET A C 1
ATOM 1325 O O . MET A 1 173 ? 3.404 -2.355 7.611 1.00 95.88 173 MET A O 1
ATOM 1329 N N . VAL A 1 174 ? 5.041 -0.870 7.200 1.00 96.31 174 VAL A N 1
ATOM 1330 C CA . VAL A 1 174 ? 4.748 0.018 8.335 1.00 96.31 174 VAL A CA 1
ATOM 1331 C C . VAL A 1 174 ? 3.348 0.612 8.202 1.00 96.31 174 VAL A C 1
ATOM 1333 O O . VAL A 1 174 ? 2.576 0.564 9.157 1.00 96.31 174 VAL A O 1
ATOM 1336 N N . ALA A 1 175 ? 2.978 1.106 7.021 1.00 96.94 175 ALA A N 1
ATOM 1337 C CA . ALA A 1 175 ? 1.655 1.664 6.762 1.00 96.94 175 ALA A CA 1
ATOM 1338 C C . ALA A 1 175 ? 0.540 0.627 6.954 1.00 96.94 175 ALA A C 1
ATOM 1340 O O . ALA A 1 175 ? -0.452 0.911 7.628 1.00 96.94 175 ALA A O 1
ATOM 1341 N N . CYS A 1 176 ? 0.714 -0.586 6.420 1.00 96.38 176 CYS A N 1
ATOM 1342 C CA . CYS A 1 176 ? -0.226 -1.688 6.613 1.00 96.38 176 CYS A CA 1
ATOM 1343 C C . CYS A 1 176 ? -0.328 -2.096 8.085 1.00 96.38 176 CYS A C 1
ATOM 1345 O O . CYS A 1 176 ? -1.432 -2.327 8.568 1.00 96.38 176 CYS A O 1
ATOM 1347 N N . THR A 1 177 ? 0.789 -2.134 8.814 1.00 97.50 177 THR A N 1
ATOM 1348 C CA . THR A 1 177 ? 0.806 -2.476 10.244 1.00 97.50 177 THR A CA 1
ATOM 1349 C C . THR A 1 177 ? 0.086 -1.417 11.074 1.00 97.50 177 THR A C 1
ATOM 1351 O O . THR A 1 177 ? -0.794 -1.746 11.867 1.00 97.50 177 THR A O 1
ATOM 1354 N N . ILE A 1 178 ? 0.396 -0.135 10.853 1.00 97.69 178 ILE A N 1
ATOM 1355 C CA . ILE A 1 178 ? -0.288 0.986 11.507 1.00 97.69 178 ILE A CA 1
ATOM 1356 C C . ILE A 1 178 ? -1.784 0.947 11.189 1.00 97.69 178 ILE A C 1
ATOM 1358 O O . ILE A 1 178 ? -2.605 1.080 12.095 1.00 97.69 178 ILE A O 1
ATOM 1362 N N . GLY A 1 179 ? -2.146 0.743 9.921 1.00 97.75 179 GLY A N 1
ATOM 1363 C CA . GLY A 1 179 ? -3.535 0.652 9.488 1.00 97.75 179 GLY A CA 1
ATOM 1364 C C . GLY A 1 179 ? -4.273 -0.516 10.137 1.00 97.75 179 GLY A C 1
ATOM 1365 O O . GLY A 1 179 ? -5.360 -0.319 10.674 1.00 97.75 179 GLY A O 1
ATOM 1366 N N . ALA A 1 180 ? -3.665 -1.703 10.158 1.00 97.19 180 ALA A N 1
ATOM 1367 C CA . ALA A 1 180 ? -4.232 -2.896 10.777 1.00 97.19 180 ALA A CA 1
ATOM 1368 C C . ALA A 1 180 ? -4.465 -2.695 12.278 1.00 97.19 180 ALA A C 1
ATOM 1370 O O . ALA A 1 180 ? -5.576 -2.922 12.747 1.00 97.19 180 ALA A O 1
ATOM 1371 N N . LEU A 1 181 ? -3.466 -2.198 13.015 1.00 97.94 181 LEU A N 1
ATOM 1372 C CA . LEU A 1 181 ? -3.601 -1.902 14.445 1.00 97.94 181 LEU A CA 1
ATOM 1373 C C . LEU A 1 181 ? -4.649 -0.817 14.707 1.00 97.94 181 LEU A C 1
ATOM 1375 O O . LEU A 1 181 ? -5.435 -0.938 15.642 1.00 97.94 181 LEU A O 1
ATOM 1379 N N . SER A 1 182 ? -4.697 0.213 13.859 1.00 97.81 182 SER A N 1
ATOM 1380 C CA . SER A 1 182 ? -5.660 1.309 13.988 1.00 97.81 182 SER A CA 1
ATOM 1381 C C . SER A 1 182 ? -7.096 0.826 13.816 1.00 97.81 182 SER A C 1
ATOM 1383 O O . SER A 1 182 ? -7.957 1.111 14.648 1.00 97.81 182 SER A O 1
ATOM 1385 N N . LEU A 1 183 ? -7.353 0.072 12.745 1.00 95.31 183 LEU A N 1
ATOM 1386 C CA . LEU A 1 183 ? -8.664 -0.508 12.461 1.00 95.31 183 LEU A CA 1
ATOM 1387 C C . LEU A 1 183 ? -9.055 -1.550 13.513 1.00 95.31 183 LEU A C 1
ATOM 1389 O O . LEU A 1 183 ? -10.198 -1.552 13.959 1.00 95.31 183 LEU A O 1
ATOM 1393 N N . PHE A 1 184 ? -8.110 -2.389 13.943 1.00 95.12 184 PHE A N 1
ATOM 1394 C CA . PHE A 1 184 ? -8.331 -3.390 14.984 1.00 95.12 184 PHE A CA 1
ATOM 1395 C C . PHE A 1 184 ? -8.716 -2.746 16.316 1.00 95.12 184 PHE A C 1
ATOM 1397 O O . PHE A 1 184 ? -9.731 -3.117 16.894 1.00 95.12 184 PHE A O 1
ATOM 1404 N N . MET A 1 185 ? -7.963 -1.742 16.774 1.00 95.88 185 MET A N 1
ATOM 1405 C CA . MET A 1 185 ? -8.258 -1.056 18.031 1.00 95.88 185 MET A CA 1
ATOM 1406 C C . MET A 1 185 ? -9.626 -0.371 17.983 1.00 95.88 185 MET A C 1
ATOM 1408 O O . MET A 1 185 ? -10.411 -0.486 18.917 1.00 95.88 185 MET A O 1
ATOM 1412 N N . MET A 1 186 ? -9.958 0.291 16.868 1.00 93.94 186 MET A N 1
ATOM 1413 C CA . MET A 1 186 ? -11.293 0.870 16.700 1.00 93.94 186 MET A CA 1
ATOM 1414 C C . MET A 1 186 ? -12.399 -0.187 16.724 1.00 93.94 186 MET A C 1
ATOM 1416 O O . MET A 1 186 ? -13.455 0.080 17.283 1.00 93.94 186 MET A O 1
ATOM 1420 N N . ALA A 1 187 ? -12.174 -1.364 16.135 1.00 91.06 187 ALA A N 1
ATOM 1421 C CA . ALA A 1 187 ? -13.152 -2.447 16.138 1.00 91.06 187 ALA A CA 1
ATOM 1422 C C . ALA A 1 187 ? -13.354 -3.046 17.539 1.00 91.06 187 ALA A C 1
ATOM 1424 O O . ALA A 1 187 ? -14.489 -3.306 17.927 1.00 91.06 187 ALA A O 1
ATOM 1425 N N . VAL A 1 188 ? -12.275 -3.232 18.307 1.00 92.44 188 VAL A N 1
ATOM 1426 C CA . VAL A 1 188 ? -12.344 -3.742 19.687 1.00 92.44 188 VAL A CA 1
ATOM 1427 C C . VAL A 1 188 ? -13.093 -2.767 20.597 1.00 92.44 188 VAL A C 1
ATOM 1429 O O . VAL A 1 188 ? -13.952 -3.190 21.365 1.00 92.44 188 VAL A O 1
ATOM 1432 N N . GLU A 1 189 ? -12.818 -1.467 20.474 1.00 92.62 189 GLU A N 1
ATOM 1433 C CA . GLU A 1 189 ? -13.448 -0.432 21.303 1.00 92.62 189 GLU A CA 1
ATOM 1434 C C . GLU A 1 189 ? -14.904 -0.118 20.905 1.00 92.62 189 GLU A C 1
ATOM 1436 O O . GLU A 1 189 ? -15.685 0.322 21.747 1.00 92.62 189 GLU A O 1
ATOM 1441 N N . ASP A 1 190 ? -15.313 -0.343 19.647 1.00 87.81 190 ASP A N 1
ATOM 1442 C CA . ASP A 1 190 ? -16.721 -0.172 19.228 1.00 87.81 190 ASP A CA 1
ATOM 1443 C C . ASP A 1 190 ? -17.630 -1.308 19.756 1.00 87.81 190 ASP A C 1
ATOM 1445 O O . ASP A 1 190 ? -18.849 -1.139 19.852 1.00 87.81 190 ASP A O 1
ATOM 1449 N N . GLY A 1 191 ? -17.047 -2.444 20.161 1.00 83.69 191 GLY A N 1
ATOM 1450 C CA . GLY A 1 191 ? -17.742 -3.574 20.784 1.00 83.69 191 GLY A CA 1
ATOM 1451 C C . GLY A 1 191 ? -18.724 -4.302 19.855 1.00 83.69 191 GLY A C 1
ATOM 1452 O O . GLY A 1 191 ? -18.569 -4.328 18.639 1.00 83.69 191 GLY A O 1
ATOM 1453 N N . GLU A 1 192 ? -19.778 -4.896 20.426 1.00 82.25 192 GLU A N 1
ATOM 1454 C CA . GLU A 1 192 ? -20.807 -5.674 19.698 1.00 82.25 192 GLU A CA 1
ATOM 1455 C C . GLU A 1 192 ? -21.879 -4.789 19.031 1.00 82.25 192 GLU A C 1
ATOM 1457 O O . GLU A 1 192 ? -23.043 -5.171 18.861 1.00 82.25 192 GLU A O 1
ATOM 1462 N N . ARG A 1 193 ? -21.520 -3.551 18.685 1.00 82.06 193 ARG A N 1
ATOM 1463 C CA . ARG A 1 193 ? -22.453 -2.613 18.076 1.00 82.06 193 ARG A CA 1
ATOM 1464 C C . ARG A 1 193 ? -22.881 -3.122 16.701 1.00 82.06 193 ARG A C 1
ATOM 1466 O O . ARG A 1 193 ? -22.063 -3.375 15.821 1.00 82.06 193 ARG A O 1
ATOM 1473 N N . SER A 1 194 ? -24.193 -3.202 16.474 1.00 81.19 194 SER A N 1
ATOM 1474 C CA . SER A 1 194 ? -24.714 -3.586 15.162 1.00 81.19 194 SER A CA 1
ATOM 1475 C C . SER A 1 194 ? -24.305 -2.570 14.092 1.00 81.19 194 SER A C 1
ATOM 1477 O O . SER A 1 194 ? -24.557 -1.369 14.245 1.00 81.19 194 SER A O 1
ATOM 1479 N N . ILE A 1 195 ? -23.754 -3.056 12.980 1.00 84.19 195 ILE A N 1
ATOM 1480 C CA . ILE A 1 195 ? -23.431 -2.222 11.820 1.00 84.19 195 ILE A CA 1
ATOM 1481 C C . ILE A 1 195 ? -24.733 -1.660 11.236 1.00 84.19 195 ILE A C 1
ATOM 1483 O O . ILE A 1 195 ? -25.658 -2.407 10.905 1.00 84.19 195 ILE A O 1
ATOM 1487 N N . ALA A 1 196 ? -24.807 -0.334 11.123 1.00 84.38 196 ALA A N 1
ATOM 1488 C CA . ALA A 1 196 ? -25.987 0.342 10.600 1.00 84.38 196 ALA A CA 1
ATOM 1489 C C . ALA A 1 196 ? -26.194 0.010 9.107 1.00 84.38 196 ALA A C 1
ATOM 1491 O O . ALA A 1 196 ? -25.234 0.071 8.332 1.00 84.38 196 ALA A O 1
ATOM 1492 N N . PRO A 1 197 ? -27.429 -0.312 8.677 1.00 85.44 197 PRO A N 1
ATOM 1493 C CA . PRO A 1 197 ? -27.715 -0.550 7.269 1.00 85.44 197 PRO A CA 1
ATOM 1494 C C . PRO A 1 197 ? -27.540 0.738 6.459 1.00 85.44 197 PRO A C 1
ATOM 1496 O O . PRO A 1 197 ? -28.054 1.790 6.831 1.00 85.44 197 PRO A O 1
ATOM 1499 N N . LEU A 1 198 ? -26.852 0.634 5.323 1.00 81.69 198 LEU A N 1
ATOM 1500 C CA . LEU A 1 198 ? -26.775 1.683 4.305 1.00 81.69 198 LEU A CA 1
ATOM 1501 C C . LEU A 1 198 ? -28.094 1.770 3.529 1.00 81.69 198 LEU A C 1
ATOM 1503 O O . LEU A 1 198 ? -28.608 2.857 3.283 1.00 81.69 198 LEU A O 1
ATOM 1507 N N . TRP A 1 199 ? -28.657 0.618 3.157 1.00 80.75 199 TRP A N 1
ATOM 1508 C CA . TRP A 1 199 ? -29.951 0.513 2.485 1.00 80.75 199 TRP A CA 1
ATOM 1509 C C . TRP A 1 199 ? -30.558 -0.883 2.684 1.00 80.75 199 TRP A C 1
ATOM 1511 O O . TRP A 1 199 ? -29.888 -1.815 3.121 1.00 80.75 199 TRP A O 1
ATOM 1521 N N . HIS A 1 200 ? -31.843 -1.047 2.375 1.00 77.62 200 HIS A N 1
ATOM 1522 C CA . HIS A 1 200 ? -32.530 -2.336 2.446 1.00 77.62 200 HIS A CA 1
ATOM 1523 C C . HIS A 1 200 ? -32.818 -2.839 1.036 1.00 77.62 200 HIS A C 1
ATOM 1525 O O . HIS A 1 200 ? -33.531 -2.182 0.278 1.00 77.62 200 HIS A O 1
ATOM 1531 N N . MET A 1 201 ? -32.310 -4.025 0.693 1.00 71.25 201 MET A N 1
ATOM 1532 C CA . MET A 1 201 ? -32.556 -4.605 -0.626 1.00 71.25 201 MET A CA 1
ATOM 1533 C C . MET A 1 201 ? -34.043 -4.959 -0.778 1.00 71.25 201 MET A C 1
ATOM 1535 O O . MET A 1 201 ? -34.649 -5.620 0.078 1.00 71.25 201 MET A O 1
ATOM 1539 N N . THR A 1 202 ? -34.651 -4.473 -1.859 1.00 64.94 202 THR A N 1
ATOM 1540 C CA . THR A 1 202 ? -36.101 -4.517 -2.063 1.00 64.94 202 THR A CA 1
ATOM 1541 C C . THR A 1 202 ? -36.600 -5.966 -2.179 1.00 64.94 202 THR A C 1
ATOM 1543 O O . THR A 1 202 ? -35.964 -6.813 -2.797 1.00 64.94 202 THR A O 1
ATOM 1546 N N . LYS A 1 203 ? -37.753 -6.244 -1.555 1.00 60.56 203 LYS A N 1
ATOM 1547 C CA . LYS A 1 203 ? -38.462 -7.536 -1.382 1.00 60.56 203 LYS A CA 1
ATOM 1548 C C . LYS A 1 203 ? -38.025 -8.480 -0.251 1.00 60.56 203 LYS A C 1
ATOM 1550 O O . LYS A 1 203 ? -38.898 -9.195 0.227 1.00 60.56 203 LYS A O 1
ATOM 1555 N N . ARG A 1 204 ? -36.772 -8.493 0.233 1.00 60.94 204 ARG A N 1
ATOM 1556 C CA . ARG A 1 204 ? -36.346 -9.457 1.289 1.00 60.94 204 ARG A CA 1
ATOM 1557 C C . ARG A 1 204 ? -35.871 -8.861 2.622 1.00 60.94 204 ARG A C 1
ATOM 1559 O O . ARG A 1 204 ? -35.498 -9.626 3.500 1.00 60.94 204 ARG A O 1
ATOM 1566 N N . ARG A 1 205 ? -35.914 -7.532 2.813 1.00 68.50 205 ARG A N 1
ATOM 1567 C CA . ARG A 1 205 ? -35.441 -6.850 4.047 1.00 68.50 205 ARG A CA 1
ATOM 1568 C C . ARG A 1 205 ? -34.026 -7.282 4.484 1.00 68.50 205 ARG A C 1
ATOM 1570 O O . ARG A 1 205 ? -33.706 -7.220 5.665 1.00 68.50 205 ARG A O 1
ATOM 1577 N N . ILE A 1 206 ? -33.165 -7.698 3.552 1.00 75.19 206 ILE A N 1
ATOM 1578 C CA . ILE A 1 206 ? -31.760 -7.969 3.871 1.00 75.19 206 ILE A CA 1
ATOM 1579 C C . ILE A 1 206 ? -31.064 -6.604 3.987 1.00 75.19 206 ILE A C 1
ATOM 1581 O O . ILE A 1 206 ? -31.085 -5.847 3.007 1.00 75.19 206 ILE A O 1
ATOM 1585 N N . PRO A 1 207 ? -30.507 -6.245 5.160 1.00 80.38 207 PRO A N 1
ATOM 1586 C CA . PRO A 1 207 ? -29.800 -4.985 5.326 1.00 80.38 207 PRO A CA 1
ATOM 1587 C C . PRO A 1 207 ? -28.493 -5.038 4.535 1.00 80.38 207 PRO A C 1
ATOM 1589 O O . PRO A 1 207 ? -27.634 -5.871 4.818 1.00 80.38 207 PRO A O 1
ATOM 1592 N N . PHE A 1 208 ? -28.352 -4.155 3.549 1.00 86.12 208 PHE A N 1
ATOM 1593 C CA . PHE A 1 208 ? -27.086 -3.887 2.881 1.00 86.12 208 PHE A CA 1
ATOM 1594 C C . PHE A 1 208 ? -26.339 -2.830 3.691 1.00 86.12 208 PHE A C 1
ATOM 1596 O O . PHE A 1 208 ? -26.883 -1.772 3.997 1.00 86.12 208 PHE A O 1
ATOM 1603 N N . ASP A 1 209 ? -25.102 -3.112 4.061 1.00 88.94 209 ASP A N 1
ATOM 1604 C CA . ASP A 1 209 ? -24.284 -2.312 4.974 1.00 88.94 209 ASP A CA 1
ATOM 1605 C C . ASP A 1 209 ? -22.800 -2.379 4.573 1.00 88.94 209 ASP A C 1
ATOM 1607 O O . ASP A 1 209 ? -22.432 -3.002 3.573 1.00 88.94 209 ASP A O 1
ATOM 1611 N N . ALA A 1 210 ? -21.937 -1.738 5.363 1.00 87.75 210 ALA A N 1
ATOM 1612 C CA . ALA A 1 210 ? -20.514 -1.605 5.056 1.00 87.75 210 ALA A CA 1
ATOM 1613 C C . ALA A 1 210 ? -19.781 -2.951 4.886 1.00 87.75 210 ALA A C 1
ATOM 1615 O O . ALA A 1 210 ? -18.845 -3.025 4.088 1.00 87.75 210 ALA A O 1
ATOM 1616 N N . ARG A 1 211 ? -20.220 -4.029 5.561 1.00 88.12 211 ARG A N 1
ATOM 1617 C CA . ARG A 1 211 ? -19.598 -5.356 5.404 1.00 88.12 211 ARG A CA 1
ATOM 1618 C C . ARG A 1 211 ? -19.742 -5.869 3.973 1.00 88.12 211 ARG A C 1
ATOM 1620 O O . ARG A 1 211 ? -18.774 -6.356 3.408 1.00 88.12 211 ARG A O 1
ATOM 1627 N N . HIS A 1 212 ? -20.905 -5.692 3.347 1.00 89.94 212 HIS A N 1
ATOM 1628 C CA . HIS A 1 212 ? -21.139 -6.161 1.981 1.00 89.94 212 HIS A CA 1
ATOM 1629 C C . HIS A 1 212 ? -20.283 -5.398 0.974 1.00 89.94 212 HIS A C 1
ATOM 1631 O O . HIS A 1 212 ? -19.771 -5.997 0.036 1.00 89.94 212 HIS A O 1
ATOM 1637 N N . VAL A 1 213 ? -20.088 -4.094 1.191 1.00 90.94 213 VAL A N 1
ATOM 1638 C CA . VAL A 1 213 ? -19.184 -3.276 0.371 1.00 90.94 213 VAL A CA 1
ATOM 1639 C C . VAL A 1 213 ? -17.745 -3.776 0.510 1.00 90.94 213 VAL A C 1
ATOM 1641 O O . VAL A 1 213 ? -17.075 -3.997 -0.495 1.00 90.94 213 VAL A O 1
ATOM 1644 N N . MET A 1 214 ? -17.288 -4.020 1.741 1.00 91.56 214 MET A N 1
ATOM 1645 C CA . MET A 1 214 ? -15.952 -4.559 2.013 1.00 91.56 214 MET A CA 1
ATOM 1646 C C . MET A 1 214 ? -15.751 -5.934 1.359 1.00 91.56 214 MET A C 1
ATOM 1648 O O . MET A 1 214 ? -14.779 -6.114 0.628 1.00 91.56 214 MET A O 1
ATOM 1652 N N . PHE A 1 215 ? -16.695 -6.866 1.534 1.00 92.69 215 PHE A N 1
ATOM 1653 C CA . PHE A 1 215 ? -16.645 -8.188 0.905 1.00 92.69 215 PHE A CA 1
ATOM 1654 C C . PHE A 1 215 ? -16.697 -8.111 -0.621 1.00 92.69 215 PHE A C 1
ATOM 1656 O O . PHE A 1 215 ? -16.011 -8.883 -1.279 1.00 92.69 215 PHE A O 1
ATOM 1663 N N . ALA A 1 216 ? -17.466 -7.187 -1.200 1.00 93.12 216 ALA A N 1
ATOM 1664 C CA . ALA A 1 216 ? -17.516 -7.011 -2.648 1.00 93.12 216 ALA A CA 1
ATOM 1665 C C . ALA A 1 216 ? -16.179 -6.501 -3.206 1.00 93.12 216 ALA A C 1
ATOM 1667 O O . ALA A 1 216 ? -15.693 -7.033 -4.200 1.00 93.12 216 ALA A O 1
ATOM 1668 N N . ILE A 1 217 ? -15.559 -5.512 -2.552 1.00 94.38 217 ILE A N 1
ATOM 1669 C CA . ILE A 1 217 ? -14.262 -4.959 -2.973 1.00 94.38 217 ILE A CA 1
ATOM 1670 C C . ILE A 1 217 ? -13.158 -6.007 -2.809 1.00 94.38 217 ILE A C 1
ATOM 1672 O O . ILE A 1 217 ? -12.442 -6.303 -3.766 1.00 94.38 217 ILE A O 1
ATOM 1676 N N . ALA A 1 218 ? -13.040 -6.598 -1.617 1.00 94.31 218 ALA A N 1
ATOM 1677 C CA . ALA A 1 218 ? -12.030 -7.612 -1.338 1.00 94.31 218 ALA A CA 1
ATOM 1678 C C . ALA A 1 218 ? -12.240 -8.859 -2.208 1.00 94.31 218 ALA A C 1
ATOM 1680 O O . ALA A 1 218 ? -11.290 -9.362 -2.795 1.00 94.31 218 ALA A O 1
ATOM 1681 N N . GLY A 1 219 ? -13.484 -9.320 -2.353 1.00 95.62 219 GLY A N 1
ATOM 1682 C CA . GLY A 1 219 ? -13.832 -10.488 -3.158 1.00 95.62 219 GLY A CA 1
ATOM 1683 C C . GLY A 1 219 ? -13.609 -10.268 -4.648 1.00 95.62 219 GLY A C 1
ATOM 1684 O O . GLY A 1 219 ? -13.097 -11.159 -5.315 1.00 95.62 219 GLY A O 1
ATOM 1685 N N . GLY A 1 220 ? -13.917 -9.076 -5.167 1.00 96.25 220 GLY A N 1
ATOM 1686 C CA . GLY A 1 220 ? -13.603 -8.704 -6.545 1.00 96.25 220 GLY A CA 1
ATOM 1687 C C . GLY A 1 220 ? -12.096 -8.709 -6.804 1.00 96.25 220 GLY A C 1
ATOM 1688 O O . GLY A 1 220 ? -11.642 -9.332 -7.761 1.00 96.25 220 GLY A O 1
ATOM 1689 N N . PHE A 1 221 ? -11.313 -8.088 -5.916 1.00 94.62 221 PHE A N 1
ATOM 1690 C CA . PHE A 1 221 ? -9.851 -8.082 -6.012 1.00 94.62 221 PHE A CA 1
ATOM 1691 C C . PHE A 1 221 ? -9.263 -9.500 -5.948 1.00 94.62 221 PHE A C 1
ATOM 1693 O O . PHE A 1 221 ? -8.490 -9.889 -6.823 1.00 94.62 221 PHE A O 1
ATOM 1700 N N . VAL A 1 222 ? -9.669 -10.294 -4.952 1.00 96.00 222 VAL A N 1
ATOM 1701 C CA . VAL A 1 222 ? -9.223 -11.683 -4.783 1.00 96.00 222 VAL A CA 1
ATOM 1702 C C . VAL A 1 222 ? -9.644 -12.543 -5.972 1.00 96.00 222 VAL A C 1
ATOM 1704 O O . VAL A 1 222 ? -8.836 -13.322 -6.461 1.00 96.00 222 VAL A O 1
ATOM 1707 N N . GLY A 1 223 ? -10.875 -12.397 -6.462 1.00 96.88 223 GLY A N 1
ATOM 1708 C CA . GLY A 1 223 ? -11.395 -13.165 -7.591 1.00 96.88 223 GLY A CA 1
ATOM 1709 C C . GLY A 1 223 ? -10.639 -12.886 -8.887 1.00 96.88 223 GLY A C 1
ATOM 1710 O O . GLY A 1 223 ? -10.227 -13.826 -9.561 1.00 96.88 223 GLY A O 1
ATOM 1711 N N . ILE A 1 224 ? -10.387 -11.610 -9.204 1.00 96.69 224 ILE A N 1
ATOM 1712 C CA . ILE A 1 224 ? -9.590 -11.218 -10.378 1.00 96.69 224 ILE A CA 1
ATOM 1713 C C . ILE A 1 224 ? -8.177 -11.801 -10.281 1.00 96.69 224 ILE A C 1
ATOM 1715 O O . ILE A 1 224 ? -7.695 -12.400 -11.238 1.00 96.69 224 ILE A O 1
ATOM 1719 N N . GLN A 1 225 ? -7.532 -11.674 -9.120 1.00 95.19 225 GLN A N 1
ATOM 1720 C CA . GLN A 1 225 ? -6.189 -12.211 -8.901 1.00 95.19 225 GLN A CA 1
ATOM 1721 C C . GLN A 1 225 ? -6.164 -13.744 -8.976 1.00 95.19 225 GLN A C 1
ATOM 1723 O O . GLN A 1 225 ? -5.282 -14.306 -9.611 1.00 95.19 225 GLN A O 1
ATOM 1728 N N . ALA A 1 226 ? -7.146 -14.432 -8.392 1.00 96.38 226 ALA A N 1
ATOM 1729 C CA . ALA A 1 226 ? -7.246 -15.888 -8.435 1.00 96.38 226 ALA A CA 1
ATOM 1730 C C . ALA A 1 226 ? -7.385 -16.405 -9.876 1.00 96.38 226 ALA A C 1
ATOM 1732 O O . ALA A 1 226 ? -6.711 -17.360 -10.252 1.00 96.38 226 ALA A O 1
ATOM 1733 N N . ILE A 1 227 ? -8.208 -15.748 -10.699 1.00 96.81 227 ILE A N 1
ATOM 1734 C CA . ILE A 1 227 ? -8.337 -16.070 -12.127 1.00 96.81 227 ILE A CA 1
ATOM 1735 C C . ILE A 1 227 ? -7.015 -15.805 -12.854 1.00 96.81 227 ILE A C 1
ATOM 1737 O O . ILE A 1 227 ? -6.544 -16.663 -13.596 1.00 96.81 227 ILE A O 1
ATOM 1741 N N . TYR A 1 228 ? -6.399 -14.645 -12.615 1.00 95.44 2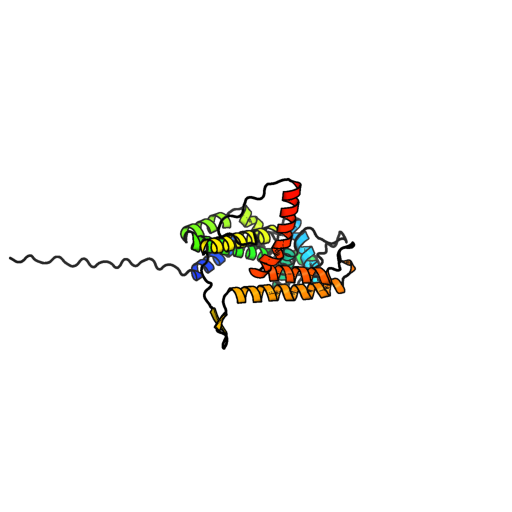28 TYR A N 1
ATOM 1742 C CA . TYR A 1 228 ? -5.127 -14.278 -13.232 1.00 95.44 228 TYR A CA 1
ATOM 1743 C C . TYR A 1 228 ? -4.020 -15.292 -12.915 1.00 95.44 228 TYR A C 1
ATOM 1745 O O . TYR A 1 228 ? -3.394 -15.813 -13.833 1.00 95.44 228 TYR A O 1
ATOM 1753 N N . TYR A 1 229 ? -3.835 -15.655 -11.642 1.00 94.31 229 TYR A N 1
ATOM 1754 C CA . TYR A 1 229 ? -2.844 -16.656 -11.241 1.00 94.31 229 TYR A CA 1
ATOM 1755 C C . TYR A 1 229 ? -3.142 -18.046 -11.807 1.00 94.31 229 TYR A C 1
ATOM 1757 O O . TYR A 1 229 ? -2.204 -18.766 -12.150 1.00 94.31 229 TYR A O 1
ATOM 1765 N N . ALA A 1 230 ? -4.418 -18.429 -11.933 1.00 94.50 230 ALA A N 1
ATOM 1766 C CA . ALA A 1 230 ? -4.786 -19.699 -12.551 1.00 94.50 230 ALA A CA 1
ATOM 1767 C C . ALA A 1 230 ? -4.247 -19.788 -13.987 1.00 94.50 230 ALA A C 1
ATOM 1769 O O . ALA A 1 230 ? -3.542 -20.739 -14.311 1.00 94.50 230 ALA A O 1
ATOM 1770 N N . PHE A 1 231 ? -4.517 -18.777 -14.819 1.00 95.50 231 PHE A N 1
ATOM 1771 C CA . PHE A 1 231 ? -4.011 -18.726 -16.194 1.00 95.50 231 PHE A CA 1
ATOM 1772 C C . PHE A 1 231 ? -2.491 -18.584 -16.249 1.00 95.50 231 PHE A C 1
ATOM 1774 O O . PHE A 1 231 ? -1.831 -19.334 -16.964 1.00 95.50 231 PHE A O 1
ATOM 1781 N N . TYR A 1 232 ? -1.927 -17.701 -15.427 1.00 93.75 232 TYR A N 1
ATOM 1782 C CA . TYR A 1 232 ? -0.491 -17.453 -15.382 1.00 93.75 232 TYR A CA 1
ATOM 1783 C C . TYR A 1 232 ? 0.321 -18.737 -15.147 1.00 93.75 232 TYR A C 1
ATOM 1785 O O . TYR A 1 232 ? 1.270 -19.022 -15.871 1.00 93.75 232 TYR A O 1
ATOM 1793 N N . PHE A 1 233 ? -0.069 -19.568 -14.175 1.00 92.81 233 PHE A N 1
ATOM 1794 C CA . PHE A 1 233 ? 0.650 -20.814 -13.880 1.00 92.81 233 PHE A CA 1
ATOM 1795 C C . PHE A 1 233 ? 0.317 -21.975 -14.835 1.00 92.81 233 PHE A C 1
ATOM 1797 O O . PHE A 1 233 ? 1.035 -22.977 -14.836 1.00 92.81 233 PHE A O 1
ATOM 1804 N N . ILE A 1 234 ? -0.735 -21.857 -15.656 1.00 92.50 234 ILE A N 1
ATOM 1805 C CA . ILE A 1 234 ? -0.962 -22.752 -16.805 1.00 92.50 234 ILE A CA 1
ATOM 1806 C C . ILE A 1 234 ? 0.025 -22.415 -17.928 1.00 92.50 234 ILE A C 1
ATOM 1808 O O . ILE A 1 234 ? 0.581 -23.325 -18.539 1.00 92.50 234 ILE A O 1
ATOM 1812 N N . GLU A 1 235 ? 0.254 -21.125 -18.180 1.00 91.75 235 GLU A N 1
ATOM 1813 C CA . GLU A 1 235 ? 1.136 -20.631 -19.245 1.00 91.75 235 GLU A CA 1
ATOM 1814 C C . GLU A 1 235 ? 2.623 -20.707 -18.878 1.00 91.75 235 GLU A C 1
ATOM 1816 O O . GLU A 1 235 ? 3.460 -20.958 -19.744 1.00 91.75 235 GLU A O 1
ATOM 1821 N N . ALA A 1 236 ? 2.956 -20.555 -17.594 1.00 87.94 236 ALA A N 1
ATOM 1822 C CA . ALA A 1 236 ? 4.323 -20.593 -17.079 1.00 87.94 236 ALA A CA 1
ATOM 1823 C C . ALA A 1 236 ? 4.566 -21.767 -16.103 1.00 87.94 236 ALA A C 1
ATOM 1825 O O . ALA A 1 236 ? 4.957 -21.549 -14.947 1.00 87.94 236 ALA A O 1
ATOM 1826 N N . PRO A 1 237 ? 4.384 -23.037 -16.526 1.00 84.75 237 PRO A N 1
ATOM 1827 C CA . PRO A 1 237 ? 4.545 -24.199 -15.648 1.00 84.75 237 PRO A CA 1
ATOM 1828 C C . PRO A 1 237 ? 5.977 -24.350 -15.112 1.00 84.75 237 PRO A C 1
ATOM 1830 O O . PRO A 1 237 ? 6.186 -24.963 -14.069 1.00 84.75 237 PRO A O 1
ATOM 1833 N N . GLN A 1 238 ? 6.973 -23.766 -15.783 1.00 82.81 238 GLN A N 1
ATOM 1834 C CA . GLN A 1 238 ? 8.365 -23.740 -15.335 1.00 82.81 238 GLN A CA 1
ATOM 1835 C C . GLN A 1 238 ? 8.574 -22.975 -14.020 1.00 82.81 238 GLN A C 1
ATOM 1837 O O . GLN A 1 238 ? 9.537 -23.262 -13.311 1.00 82.81 238 GLN A O 1
ATOM 1842 N N . LEU A 1 239 ? 7.683 -22.033 -13.690 1.00 79.75 239 LEU A N 1
ATOM 1843 C CA . LEU A 1 239 ? 7.725 -21.257 -12.448 1.00 79.75 239 LEU A CA 1
ATOM 1844 C C . LEU A 1 239 ? 6.990 -21.947 -11.292 1.00 79.75 239 LEU A C 1
ATOM 1846 O O . LEU A 1 239 ? 7.069 -21.487 -10.151 1.00 79.75 239 LEU A O 1
ATOM 1850 N N . ALA A 1 240 ? 6.277 -23.043 -11.562 1.00 75.81 240 ALA A N 1
ATOM 1851 C CA . ALA A 1 240 ? 5.655 -23.839 -10.519 1.00 75.81 240 ALA A CA 1
ATOM 1852 C C . ALA A 1 240 ? 6.723 -24.532 -9.660 1.00 75.81 240 ALA A C 1
ATOM 1854 O O . ALA A 1 240 ? 7.715 -25.062 -10.167 1.00 75.81 240 ALA A O 1
ATOM 1855 N N . VAL A 1 241 ? 6.508 -24.552 -8.341 1.00 68.00 241 VAL A N 1
ATOM 1856 C CA . VAL A 1 241 ? 7.400 -25.243 -7.402 1.00 68.00 241 VAL A CA 1
ATOM 1857 C C . VAL A 1 241 ? 7.481 -26.721 -7.787 1.00 68.00 241 VAL A C 1
ATOM 1859 O O . VAL A 1 241 ? 6.481 -27.437 -7.754 1.00 68.00 241 VAL A O 1
ATOM 1862 N N . ARG A 1 242 ? 8.681 -27.184 -8.150 1.00 62.81 242 ARG A N 1
ATOM 1863 C CA .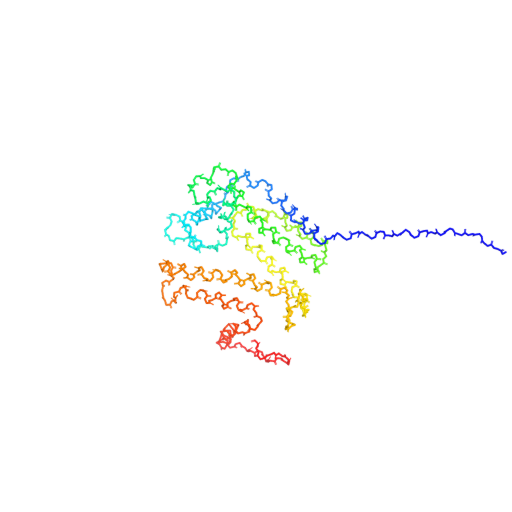 ARG A 1 242 ? 8.940 -28.591 -8.477 1.00 62.81 242 ARG A CA 1
ATOM 1864 C C . ARG A 1 242 ? 8.912 -29.423 -7.189 1.00 62.81 242 ARG A C 1
ATOM 1866 O O . ARG A 1 242 ? 9.631 -29.111 -6.245 1.00 62.81 242 ARG A O 1
ATOM 1873 N N . GLY A 1 243 ? 8.094 -30.475 -7.138 1.00 68.50 243 GLY A N 1
ATOM 1874 C CA . GLY A 1 243 ? 7.980 -31.362 -5.975 1.00 68.50 243 GLY A CA 1
ATOM 1875 C C . GLY A 1 243 ? 6.610 -32.038 -5.873 1.00 68.50 243 GLY A C 1
ATOM 1876 O O . GLY A 1 243 ? 5.885 -32.127 -6.856 1.00 68.50 243 GLY A O 1
ATOM 1877 N N . MET A 1 244 ? 6.240 -32.490 -4.670 1.00 71.31 244 MET A N 1
ATOM 1878 C CA . MET A 1 244 ? 4.930 -33.112 -4.385 1.00 71.31 244 MET A CA 1
ATOM 1879 C C . MET A 1 244 ? 3.779 -32.101 -4.234 1.00 71.31 244 MET A C 1
ATOM 1881 O O . MET A 1 244 ? 2.675 -32.474 -3.838 1.00 71.31 244 MET A O 1
ATOM 1885 N N . ILE A 1 245 ? 4.027 -30.815 -4.487 1.00 77.56 245 ILE A N 1
ATOM 1886 C CA . ILE A 1 245 ? 3.000 -29.779 -4.370 1.00 77.56 245 ILE A CA 1
ATOM 1887 C C . ILE A 1 245 ? 2.178 -29.784 -5.668 1.00 77.56 245 ILE A C 1
ATOM 1889 O O . ILE A 1 245 ? 2.770 -29.801 -6.749 1.00 77.56 245 ILE A O 1
ATOM 1893 N N . PRO A 1 246 ? 0.833 -29.768 -5.596 1.00 81.94 246 PRO A N 1
ATOM 1894 C CA . PRO A 1 246 ? -0.011 -29.626 -6.778 1.00 81.94 246 PRO A CA 1
ATOM 1895 C C . PRO A 1 246 ? 0.358 -28.387 -7.610 1.00 81.94 246 PRO A C 1
ATOM 1897 O O . PRO A 1 246 ? 1.006 -27.461 -7.122 1.00 81.94 246 PRO A O 1
ATOM 1900 N N . ASN A 1 247 ? -0.096 -28.326 -8.862 1.00 86.88 247 ASN A N 1
ATOM 1901 C CA . ASN A 1 247 ? 0.145 -27.154 -9.705 1.00 86.88 247 ASN A CA 1
ATOM 1902 C C . ASN A 1 247 ? -0.450 -25.876 -9.050 1.00 86.88 247 ASN A C 1
ATOM 1904 O O . ASN A 1 247 ? -1.638 -25.889 -8.695 1.00 86.88 247 ASN A O 1
ATOM 1908 N N . PRO A 1 248 ? 0.330 -24.779 -8.895 1.00 90.75 248 PRO A N 1
ATOM 1909 C CA . PRO A 1 248 ? -0.153 -23.489 -8.390 1.00 90.75 248 PRO A CA 1
ATOM 1910 C C . PRO A 1 248 ? -1.374 -22.937 -9.108 1.00 90.75 248 PRO A C 1
ATOM 1912 O O . PRO A 1 248 ? -2.195 -22.299 -8.459 1.00 90.75 248 PRO A O 1
ATOM 1915 N N . ALA A 1 249 ? -1.568 -23.269 -10.384 1.00 92.25 249 ALA A N 1
ATOM 1916 C CA . ALA A 1 249 ? -2.771 -22.913 -11.129 1.00 92.25 249 ALA A CA 1
ATOM 1917 C C . ALA A 1 249 ? -4.078 -23.380 -10.458 1.00 92.25 249 ALA A C 1
ATOM 1919 O O . ALA A 1 249 ? -5.137 -22.825 -10.728 1.00 92.25 249 ALA A O 1
ATOM 1920 N N . ILE A 1 250 ? -4.018 -24.396 -9.587 1.00 90.56 250 ILE A N 1
ATOM 1921 C CA . ILE A 1 250 ? -5.180 -24.939 -8.873 1.00 90.56 250 ILE A CA 1
ATOM 1922 C C . ILE A 1 250 ? -5.140 -24.556 -7.394 1.00 90.56 250 ILE A C 1
ATOM 1924 O O . ILE A 1 250 ? -6.102 -23.986 -6.874 1.00 90.56 250 ILE A O 1
ATOM 1928 N N . TRP A 1 251 ? -4.049 -24.878 -6.689 1.00 92.06 251 TRP A N 1
ATOM 1929 C CA . TRP A 1 251 ? -4.045 -24.724 -5.232 1.00 92.06 251 TRP A CA 1
ATOM 1930 C C . TRP A 1 251 ? -3.986 -23.263 -4.790 1.00 92.06 251 TRP A C 1
ATOM 1932 O O . TRP A 1 251 ? -4.553 -22.948 -3.747 1.00 92.06 251 TRP A O 1
ATOM 1942 N N . LEU A 1 252 ? -3.345 -22.368 -5.551 1.00 92.75 252 LEU A N 1
ATOM 1943 C CA . LEU A 1 252 ? -3.232 -20.962 -5.162 1.00 92.75 252 LEU A CA 1
ATOM 1944 C C . LEU A 1 252 ? -4.587 -20.238 -5.281 1.00 92.75 252 LEU A C 1
ATOM 1946 O O . LEU A 1 252 ? -5.015 -19.666 -4.279 1.00 92.75 252 LEU A O 1
ATOM 1950 N N . PRO A 1 253 ? -5.332 -20.322 -6.404 1.00 95.50 253 PRO A N 1
ATOM 1951 C CA . PRO A 1 253 ? -6.698 -19.796 -6.478 1.00 95.50 253 PRO A CA 1
ATOM 1952 C C . PRO A 1 253 ? -7.628 -20.385 -5.413 1.00 95.50 253 PRO A C 1
ATOM 1954 O O . PRO A 1 253 ? -8.417 -19.658 -4.808 1.00 95.50 253 PRO A O 1
ATOM 1957 N N . LEU A 1 254 ? -7.508 -21.689 -5.135 1.00 94.38 254 LEU A N 1
ATOM 1958 C CA . LEU A 1 254 ? -8.278 -22.339 -4.076 1.00 94.38 254 LEU A CA 1
ATOM 1959 C C . LEU A 1 254 ? -7.933 -21.764 -2.698 1.00 94.38 254 LEU A C 1
ATOM 1961 O O . LEU A 1 254 ? -8.836 -21.431 -1.936 1.00 94.38 254 LEU A O 1
ATOM 1965 N N . LEU A 1 255 ? -6.645 -21.603 -2.385 1.00 93.25 255 LEU A N 1
ATOM 1966 C CA . LEU A 1 255 ? -6.191 -20.987 -1.141 1.00 93.25 255 LEU A CA 1
ATOM 1967 C C . LEU A 1 255 ? -6.725 -19.558 -1.010 1.00 93.25 255 LEU A C 1
ATOM 1969 O O . LEU A 1 255 ? -7.216 -19.186 0.050 1.00 93.25 255 LEU A O 1
ATOM 1973 N N . MET A 1 256 ? -6.684 -18.773 -2.085 1.00 95.56 256 MET A N 1
ATOM 1974 C CA . MET A 1 256 ? -7.226 -17.415 -2.110 1.00 95.56 256 MET A CA 1
ATOM 1975 C C . MET A 1 256 ? -8.733 -17.393 -1.828 1.00 95.56 256 MET A C 1
ATOM 1977 O O . MET A 1 256 ? -9.190 -16.604 -1.000 1.00 95.56 256 MET A O 1
ATOM 1981 N N . ALA A 1 257 ? -9.500 -18.289 -2.457 1.00 94.19 257 ALA A N 1
ATOM 1982 C CA . ALA A 1 257 ? -10.934 -18.428 -2.215 1.00 94.19 257 ALA A CA 1
ATOM 1983 C C . ALA A 1 257 ? -11.238 -18.867 -0.773 1.00 94.19 257 ALA A C 1
ATOM 1985 O O . ALA A 1 257 ? -12.140 -18.317 -0.139 1.00 94.19 257 ALA A O 1
ATOM 1986 N N . LEU A 1 258 ? -10.458 -19.811 -0.234 1.00 92.94 258 LEU A N 1
ATOM 1987 C CA . LEU A 1 258 ? -10.563 -20.256 1.154 1.00 92.94 258 LEU A CA 1
ATOM 1988 C C . LEU A 1 258 ? -10.287 -19.099 2.116 1.00 92.94 258 LEU A C 1
ATOM 1990 O O . LEU A 1 258 ? -11.141 -18.794 2.940 1.00 92.94 258 LEU A O 1
ATOM 1994 N N . LEU A 1 259 ? -9.153 -18.406 1.982 1.00 93.25 259 LEU A N 1
ATOM 1995 C CA . LEU A 1 259 ? -8.787 -17.279 2.847 1.00 93.25 259 LEU A CA 1
ATOM 1996 C C . LEU A 1 259 ? -9.806 -16.135 2.774 1.00 93.25 259 LEU A C 1
ATOM 1998 O O . LEU A 1 259 ? -10.149 -15.565 3.808 1.00 93.25 259 LEU A O 1
ATOM 2002 N N . PHE A 1 260 ? -10.342 -15.836 1.587 1.00 94.81 260 PHE A N 1
ATOM 2003 C CA . PHE A 1 260 ? -11.423 -14.863 1.436 1.00 94.81 260 PHE A CA 1
ATOM 2004 C C . PHE A 1 260 ? -12.707 -15.311 2.145 1.00 94.81 260 PHE A C 1
ATOM 2006 O O . PHE A 1 260 ? -13.303 -14.526 2.881 1.00 94.81 260 PHE A O 1
ATOM 2013 N N . GLY A 1 261 ? -13.101 -16.581 2.002 1.00 92.31 261 GLY A N 1
ATOM 2014 C CA . GLY A 1 261 ? -14.200 -17.164 2.778 1.00 92.31 261 GLY A CA 1
ATOM 2015 C C . GLY A 1 261 ? -13.962 -17.056 4.288 1.00 92.31 261 GLY A C 1
ATOM 2016 O O . GLY A 1 261 ? -14.894 -16.804 5.049 1.00 92.31 261 GLY A O 1
ATOM 2017 N N . GLY A 1 262 ? -12.700 -17.144 4.708 1.00 90.88 262 GLY A N 1
ATOM 2018 C CA . GLY A 1 262 ? -12.228 -16.949 6.077 1.00 90.88 262 GLY A CA 1
ATOM 2019 C C . GLY A 1 262 ? -12.430 -15.560 6.661 1.00 90.88 262 GLY A C 1
ATOM 2020 O O . GLY A 1 262 ? -12.404 -15.420 7.878 1.00 90.88 262 GLY A O 1
ATOM 2021 N N . LEU A 1 263 ? -12.663 -14.540 5.834 1.00 90.12 263 LEU A N 1
ATOM 2022 C CA . LEU A 1 263 ? -13.013 -13.205 6.321 1.00 90.12 263 LEU A CA 1
ATOM 2023 C C . LEU A 1 263 ? -14.439 -13.165 6.893 1.00 90.12 263 LEU A C 1
ATOM 2025 O O . LEU A 1 263 ? -14.756 -12.298 7.706 1.00 90.12 263 LEU A O 1
ATOM 2029 N N . HIS A 1 264 ? -15.311 -14.094 6.486 1.00 88.06 264 HIS A N 1
ATOM 2030 C CA . HIS A 1 264 ? -16.639 -14.244 7.073 1.00 88.06 264 HIS A CA 1
ATOM 2031 C C . HIS A 1 264 ? -16.557 -15.003 8.398 1.00 88.06 264 HIS A C 1
ATOM 2033 O O . HIS A 1 264 ? -15.845 -15.998 8.488 1.00 88.06 264 HIS A O 1
ATOM 2039 N N . ARG A 1 265 ? -17.348 -14.604 9.407 1.00 83.56 265 ARG A N 1
ATOM 2040 C CA . ARG A 1 265 ? -17.372 -15.248 10.735 1.00 83.56 265 ARG A CA 1
ATOM 2041 C C . ARG A 1 265 ? -17.484 -16.770 10.639 1.00 83.56 265 ARG A C 1
ATOM 2043 O O . ARG A 1 265 ? -16.661 -17.480 11.204 1.00 83.56 265 ARG A O 1
ATOM 2050 N N . ASP A 1 266 ? -18.479 -17.265 9.910 1.00 85.81 266 ASP A N 1
ATOM 2051 C CA . ASP A 1 266 ? -18.710 -18.710 9.795 1.00 85.81 266 ASP A CA 1
ATOM 2052 C C . ASP A 1 266 ? -17.606 -19.406 8.991 1.00 85.81 266 ASP A C 1
ATOM 2054 O O . ASP A 1 266 ? -17.224 -20.530 9.306 1.00 85.81 266 ASP A O 1
ATOM 2058 N N . GLY A 1 267 ? -17.033 -18.719 7.998 1.00 87.31 267 GLY A N 1
ATOM 2059 C CA . GLY A 1 267 ? -15.895 -19.238 7.244 1.00 87.31 267 GLY A CA 1
ATOM 2060 C C . GLY A 1 267 ? -14.640 -19.338 8.109 1.00 87.31 267 GLY A C 1
ATOM 2061 O O . GLY A 1 267 ? -13.964 -20.363 8.088 1.00 87.31 267 GLY A O 1
ATOM 2062 N N . TRP A 1 268 ? -14.374 -18.336 8.952 1.00 89.69 268 TRP A N 1
ATOM 2063 C CA . TRP A 1 268 ? -13.296 -18.372 9.939 1.00 89.69 268 TRP A CA 1
ATOM 2064 C C . TRP A 1 268 ? -13.445 -19.546 10.908 1.00 89.69 268 TRP A C 1
ATOM 2066 O O . TRP A 1 268 ? -12.466 -20.239 11.183 1.00 89.69 268 TRP A O 1
ATOM 2076 N N . LEU A 1 269 ? -14.666 -19.807 11.396 1.00 87.19 269 LEU A N 1
ATOM 2077 C CA . LEU A 1 269 ? -14.940 -20.936 12.289 1.00 87.19 269 LEU A CA 1
ATOM 2078 C C . LEU A 1 269 ? -14.569 -22.281 11.658 1.00 87.19 269 LEU A C 1
ATOM 2080 O O . LEU A 1 269 ? -14.105 -23.158 12.380 1.00 87.19 269 LEU A O 1
ATOM 2084 N N . ILE A 1 270 ? -14.744 -22.424 10.343 1.00 87.50 270 ILE A N 1
ATOM 2085 C CA . ILE A 1 270 ? -14.371 -23.627 9.592 1.00 87.50 270 ILE A CA 1
ATOM 2086 C C . ILE A 1 270 ? -12.856 -23.677 9.378 1.00 87.50 270 ILE A C 1
ATOM 2088 O O . ILE A 1 270 ? -12.218 -24.675 9.706 1.00 87.50 270 ILE A O 1
ATOM 2092 N N . LEU A 1 271 ? -12.256 -22.603 8.859 1.00 88.12 271 LEU A N 1
ATOM 2093 C CA . LEU A 1 271 ? -10.831 -22.596 8.510 1.00 88.12 271 LEU A CA 1
ATOM 2094 C C . LEU A 1 271 ? -9.923 -22.769 9.723 1.00 88.12 271 LEU A C 1
ATOM 2096 O O . LEU A 1 271 ? -8.902 -23.450 9.633 1.00 88.12 271 LEU A O 1
ATOM 2100 N N . ARG A 1 272 ? -10.297 -22.194 10.872 1.00 88.06 272 ARG A N 1
ATOM 2101 C CA . ARG A 1 272 ? -9.494 -22.296 12.095 1.00 88.06 272 ARG A CA 1
ATOM 2102 C C . ARG A 1 272 ? -9.471 -23.703 12.696 1.00 88.06 272 ARG A C 1
ATOM 2104 O O . ARG A 1 272 ? -8.638 -23.956 13.557 1.00 88.06 272 ARG A O 1
ATOM 2111 N N . ILE A 1 273 ? -10.336 -24.625 12.257 1.00 86.75 273 ILE A N 1
ATOM 2112 C CA . ILE A 1 273 ? -10.313 -26.019 12.733 1.00 86.75 273 ILE A CA 1
ATOM 2113 C C . ILE A 1 273 ? -8.936 -26.634 12.483 1.00 86.75 273 ILE A C 1
ATOM 2115 O O . ILE A 1 273 ? -8.411 -27.314 13.355 1.00 86.75 273 ILE A O 1
ATOM 2119 N N . VAL A 1 274 ? -8.316 -26.349 11.335 1.00 86.50 274 VAL A N 1
ATOM 2120 C CA . VAL A 1 274 ? -6.993 -26.887 10.992 1.00 86.50 274 VAL A CA 1
ATOM 2121 C C . VAL A 1 274 ? -5.921 -26.473 12.016 1.00 86.50 274 VAL A C 1
ATOM 2123 O O . VAL A 1 274 ? -5.335 -27.368 12.627 1.00 86.50 274 VAL A O 1
ATOM 2126 N N . PRO A 1 275 ? -5.665 -25.173 12.280 1.00 87.88 275 PRO A N 1
ATOM 2127 C CA . PRO A 1 275 ? -4.695 -24.780 13.298 1.00 87.88 275 PRO A CA 1
ATOM 2128 C C . PRO A 1 275 ? -5.105 -25.194 14.717 1.00 87.88 275 PRO A C 1
ATOM 2130 O O . PRO A 1 275 ? -4.225 -25.514 15.508 1.00 87.88 275 PRO A O 1
ATOM 2133 N N . VAL A 1 276 ? -6.403 -25.254 15.044 1.00 86.62 276 VAL A N 1
ATOM 2134 C CA . VAL A 1 276 ? -6.873 -25.753 16.351 1.00 86.62 276 VAL A CA 1
ATOM 2135 C C . VAL A 1 276 ? -6.527 -27.232 16.539 1.00 86.62 276 VAL A C 1
ATOM 2137 O O . VAL A 1 276 ? -6.029 -27.610 17.596 1.00 86.62 276 VAL A O 1
ATOM 2140 N N . LEU A 1 277 ? -6.727 -28.070 15.519 1.00 87.62 277 LEU A N 1
ATOM 2141 C CA . LEU A 1 277 ? -6.357 -29.486 15.565 1.00 87.62 277 LEU A CA 1
ATOM 2142 C C . LEU A 1 277 ? -4.842 -29.666 15.673 1.00 87.62 277 LEU A C 1
ATOM 2144 O O . LEU A 1 277 ? -4.386 -30.452 16.498 1.00 87.62 277 LEU A O 1
ATOM 2148 N N . ILE A 1 278 ? -4.062 -28.914 14.890 1.00 89.56 278 ILE A N 1
ATOM 2149 C CA . ILE A 1 278 ? -2.594 -28.940 14.967 1.00 89.56 278 ILE A CA 1
ATOM 2150 C C . ILE A 1 278 ? -2.130 -28.522 16.366 1.00 89.56 278 ILE A C 1
ATOM 2152 O O . ILE A 1 278 ? -1.329 -29.224 16.978 1.00 89.56 278 ILE A O 1
ATOM 2156 N N . GLY A 1 279 ? -2.669 -27.423 16.899 1.00 86.25 279 GLY A N 1
ATOM 2157 C CA . GLY A 1 279 ? -2.383 -26.961 18.255 1.00 86.25 279 GLY A CA 1
ATOM 2158 C C . GLY A 1 279 ? -2.758 -27.998 19.314 1.00 86.25 279 GLY A C 1
ATOM 2159 O O . GLY A 1 279 ? -1.980 -28.235 20.230 1.00 86.25 279 GLY A O 1
ATOM 2160 N N . GLY A 1 280 ? -3.894 -28.682 19.153 1.00 86.19 280 GLY A N 1
ATOM 2161 C CA . GLY A 1 280 ? -4.316 -29.775 20.030 1.00 86.19 280 GLY A CA 1
ATOM 2162 C C . GLY A 1 280 ? -3.379 -30.985 19.987 1.00 86.19 280 GLY A C 1
ATOM 2163 O O . GLY A 1 280 ? -3.061 -31.547 21.032 1.00 86.19 280 GLY A O 1
ATOM 2164 N N . VAL A 1 281 ? -2.885 -31.360 18.803 1.00 89.75 281 VAL A N 1
ATOM 2165 C CA . VAL A 1 281 ? -1.878 -32.423 18.646 1.00 89.75 281 VAL A CA 1
ATOM 2166 C C . VAL A 1 281 ? -0.562 -32.023 19.308 1.00 89.75 281 VAL A C 1
ATOM 2168 O O . VAL A 1 281 ? 0.008 -32.820 20.047 1.00 89.75 281 VAL A O 1
ATOM 2171 N N . ILE A 1 282 ? -0.094 -30.789 19.095 1.00 89.50 282 ILE A N 1
ATOM 2172 C CA . ILE A 1 282 ? 1.124 -30.280 19.738 1.00 89.50 282 ILE A CA 1
ATOM 2173 C C . ILE A 1 282 ? 0.959 -30.290 21.258 1.00 89.50 282 ILE A C 1
ATOM 2175 O O . ILE A 1 282 ? 1.814 -30.849 21.937 1.00 89.50 282 ILE A O 1
ATOM 2179 N N . ALA A 1 283 ? -0.151 -29.763 21.784 1.00 87.12 283 ALA A N 1
ATOM 2180 C CA . ALA A 1 283 ? -0.454 -29.764 23.215 1.00 87.12 283 ALA A CA 1
ATOM 2181 C C . ALA A 1 283 ? -0.461 -31.186 23.801 1.00 87.12 283 ALA A C 1
ATOM 2183 O O . ALA A 1 283 ? 0.088 -31.410 24.877 1.00 87.12 283 ALA A O 1
ATOM 2184 N N . ALA A 1 284 ? -1.007 -32.165 23.070 1.00 87.38 284 ALA A N 1
ATOM 2185 C CA . ALA A 1 284 ? -0.966 -33.571 23.465 1.00 87.38 284 ALA A CA 1
ATOM 2186 C C . ALA A 1 284 ? 0.466 -34.140 23.480 1.00 87.38 284 ALA A C 1
ATOM 2188 O O . ALA A 1 284 ? 0.809 -34.897 24.384 1.00 87.38 284 ALA A O 1
ATOM 2189 N N . ILE A 1 285 ? 1.315 -33.757 22.518 1.00 92.06 285 ILE A N 1
ATOM 2190 C CA . ILE A 1 285 ? 2.728 -34.169 22.455 1.00 92.06 285 ILE A CA 1
ATOM 2191 C C . ILE A 1 285 ? 3.535 -33.563 23.609 1.00 92.06 285 ILE A C 1
ATOM 2193 O O . ILE A 1 285 ? 4.340 -34.262 24.221 1.00 92.06 285 ILE A O 1
ATOM 2197 N N . VAL A 1 286 ? 3.326 -32.280 23.921 1.00 93.81 286 VAL A N 1
ATOM 2198 C CA . VAL A 1 286 ? 4.046 -31.584 25.004 1.00 93.81 286 VAL A CA 1
ATOM 2199 C C . VAL A 1 286 ? 3.408 -31.781 26.384 1.00 93.81 286 VAL A C 1
ATOM 2201 O O . VAL A 1 286 ? 3.903 -31.244 27.371 1.00 93.81 286 VAL A O 1
ATOM 2204 N N . ASN A 1 287 ? 2.335 -32.576 26.458 1.00 89.69 287 ASN A N 1
ATOM 2205 C CA . ASN A 1 287 ? 1.561 -32.858 27.665 1.00 89.69 287 ASN A CA 1
ATOM 2206 C C . ASN A 1 287 ? 1.083 -31.582 28.390 1.00 89.69 287 ASN A C 1
ATOM 2208 O O . ASN A 1 287 ? 1.076 -31.506 29.620 1.00 89.69 287 ASN A O 1
ATOM 2212 N N . GLU A 1 288 ? 0.705 -30.563 27.615 1.00 84.44 288 GLU A N 1
ATOM 2213 C CA . GLU A 1 288 ? 0.186 -29.303 28.136 1.00 84.44 288 GLU A CA 1
ATOM 2214 C C . GLU A 1 288 ? -1.306 -29.471 28.480 1.00 84.44 288 GLU A C 1
ATOM 2216 O O . GLU A 1 288 ? -2.114 -29.808 27.606 1.00 84.44 288 GLU A O 1
ATOM 2221 N N . PRO A 1 289 ? -1.714 -29.279 29.748 1.00 77.44 289 PRO A N 1
ATOM 2222 C CA . PRO A 1 289 ? -3.090 -29.512 30.161 1.00 77.44 289 PRO A CA 1
ATOM 2223 C C . PRO A 1 289 ? -4.030 -28.475 29.535 1.00 77.44 289 PRO A C 1
ATOM 2225 O O . PRO A 1 289 ? -3.978 -27.285 29.847 1.00 77.44 289 PRO A O 1
ATOM 2228 N N . LEU A 1 290 ? -4.956 -28.935 28.689 1.00 70.25 290 LEU A N 1
ATOM 2229 C CA . LEU A 1 290 ? -6.046 -28.100 28.185 1.00 70.25 290 LEU A CA 1
ATOM 2230 C C . LEU A 1 290 ? -6.978 -27.730 29.348 1.00 70.25 290 LEU A C 1
ATOM 2232 O O . LEU A 1 290 ? -7.631 -28.592 29.937 1.00 70.25 290 LEU A O 1
ATOM 2236 N N . GLY A 1 291 ? -7.057 -26.439 29.682 1.00 71.81 291 GLY A N 1
ATOM 2237 C CA . GLY A 1 291 ? -7.943 -25.954 30.744 1.00 71.81 291 GLY A CA 1
ATOM 2238 C C . GLY A 1 291 ? -9.405 -26.340 30.493 1.00 71.81 291 GLY A C 1
ATOM 2239 O O . GLY A 1 291 ? -9.865 -26.345 29.350 1.00 71.81 291 GLY A O 1
ATOM 2240 N N . SER A 1 292 ? -10.171 -26.635 31.544 1.00 76.06 292 SER A N 1
ATOM 2241 C CA . SER A 1 292 ? -11.585 -27.017 31.422 1.00 76.06 292 SER A CA 1
ATOM 2242 C C . SER A 1 292 ? -12.434 -25.917 30.762 1.00 76.06 292 SER A C 1
ATOM 2244 O O . SER A 1 292 ? -12.108 -24.725 30.810 1.00 76.06 292 SER A O 1
ATOM 2246 N N . ARG A 1 293 ? -13.524 -26.312 30.087 1.00 71.38 293 ARG A N 1
ATOM 2247 C CA . ARG A 1 293 ? -14.474 -25.382 29.450 1.00 71.38 293 ARG A CA 1
ATOM 2248 C C . ARG A 1 293 ? -15.171 -24.544 30.520 1.00 71.38 293 ARG A C 1
ATOM 2250 O O . ARG A 1 293 ? -15.727 -25.098 31.463 1.00 71.38 293 ARG A O 1
ATOM 2257 N N . GLN A 1 294 ? -15.169 -23.222 30.357 1.00 78.00 294 GLN A N 1
ATOM 2258 C CA . GLN A 1 294 ? -15.900 -22.337 31.263 1.00 78.00 294 GLN A CA 1
ATOM 2259 C C . GLN A 1 294 ? -17.394 -22.300 30.897 1.00 78.00 294 GLN A C 1
ATOM 2261 O O . GLN A 1 294 ? -17.738 -22.470 29.718 1.00 78.00 294 GLN A O 1
ATOM 2266 N N . PRO A 1 295 ? -18.291 -22.059 31.873 1.00 75.38 295 PRO A N 1
ATOM 2267 C CA . PRO A 1 295 ? -19.719 -21.907 31.612 1.00 75.38 295 PRO A CA 1
ATOM 2268 C C . PRO A 1 295 ? -19.979 -20.833 30.545 1.00 75.38 295 PRO A C 1
ATOM 2270 O O . PRO A 1 295 ? -19.428 -19.739 30.612 1.00 75.38 295 PRO A O 1
ATOM 2273 N N . GLY A 1 296 ? -20.800 -21.151 29.540 1.00 77.12 296 GLY A N 1
ATOM 2274 C CA . GLY A 1 296 ? -21.171 -20.218 28.465 1.00 77.12 296 GLY A CA 1
ATOM 2275 C C . GLY A 1 296 ? -20.225 -20.167 27.258 1.00 77.12 296 GLY A C 1
ATOM 2276 O O . GLY A 1 296 ? -20.580 -19.575 26.242 1.00 77.12 296 GLY A O 1
ATOM 2277 N N . GLN A 1 297 ? -19.061 -20.823 27.295 1.00 65.56 297 GLN A N 1
ATOM 2278 C CA . GLN A 1 297 ? -18.196 -20.909 26.110 1.00 65.56 297 GLN A CA 1
ATOM 2279 C C . GLN A 1 297 ? -18.813 -21.817 25.042 1.00 65.56 297 GLN A C 1
ATOM 2281 O O . GLN A 1 297 ? -19.400 -22.841 25.383 1.00 65.56 297 GLN A O 1
ATOM 2286 N N . SER A 1 298 ? -18.673 -21.481 23.754 1.00 66.69 298 SER A N 1
ATOM 2287 C CA . SER A 1 298 ? -19.160 -22.322 22.646 1.00 66.69 298 SER A CA 1
ATOM 2288 C C . SER A 1 298 ? -18.369 -23.639 22.523 1.00 66.69 298 SER A C 1
ATOM 2290 O O . SER A 1 298 ? -17.284 -23.763 23.088 1.00 66.69 298 SER A O 1
ATOM 2292 N N . MET A 1 299 ? -18.906 -24.629 21.795 1.00 60.06 299 MET A N 1
ATOM 2293 C CA . MET A 1 299 ? -18.194 -25.891 21.492 1.00 60.06 299 MET A CA 1
ATOM 2294 C C . MET A 1 299 ? -16.894 -25.657 20.711 1.00 60.06 299 MET A C 1
ATOM 2296 O O . MET A 1 299 ? -15.978 -26.467 20.782 1.00 60.06 299 MET A O 1
ATOM 2300 N N . TRP A 1 300 ? -16.819 -24.544 19.985 1.00 53.03 300 TRP A N 1
ATOM 2301 C CA . TRP A 1 300 ? -15.707 -24.186 19.124 1.00 53.03 300 TRP A CA 1
ATOM 2302 C C . TRP A 1 300 ? -14.724 -23.292 19.885 1.00 53.03 300 TRP A C 1
ATOM 2304 O O . TRP A 1 300 ? -14.649 -22.091 19.623 1.00 53.03 300 TRP A O 1
ATOM 2314 N N . ARG A 1 301 ? -14.029 -23.846 20.878 1.00 54.03 301 ARG A N 1
ATOM 2315 C CA . ARG A 1 301 ? -12.814 -23.195 21.385 1.00 54.03 301 ARG A CA 1
ATOM 2316 C C . ARG A 1 301 ? -11.788 -23.084 20.262 1.00 54.03 301 ARG A C 1
ATOM 2318 O O . ARG A 1 301 ? -11.639 -24.081 19.525 1.00 54.03 301 ARG A O 1
#

Sequence (301 aa):
MSSSGSPDLATADVVSPRRRSLGLELALVIVISLLVLVPGISRYSLVDPWETHYGEVARMMLQNNDWVHTEWPQDGEGFRSKPVLQFWLMAAGMRAVGIGADGGYSGEMADSPMVMVGIRLPFILCAIAGLTLMWWMLARLISRRMAWLGLLVVGSTPIFCMIARNAMPDMPMVACTIGALSLFMMAVEDGERSIAPLWHMTKRRIPFDARHVMFAIAGGFVGIQAIYYAFYFIEAPQLAVRGMIPNPAIWLPLLMALLFGGLHRDGWLILRIVPVLIGGVIAAIVNEPLGSRQPGQSMWR